Protein AF-A0A081CV47-F1 (afdb_monomer_lite)

Secondary structure (DSSP, 8-state):
-GGGT-GGGGGG---SHHHHHHHTTHHHHHHHHHHHHHHHHHHHHHHH-TT-TT-HHHHHHHHHHHHHHHHHHHHHHHHHHGGGGT-SS-HHHHHHHHHHHHHHHHHHHHHHHHHHHHHHTS-TTHHHHHHHHHHHHHHHHHHHHHHHHHHHH---HHHHHHHHHHHHHHHHHHHHHHHHHTT--STT-

Foldseek 3Di:
DLLVLALVVLVPQDLDPVLLVVLLCLVVLLVVLVVLVVVVVVVVVCVVPVPPPPCVVVVVVLVVVLVVCLLPVLLVLLQVCVVVLPFPAHSSNLSSVLSNLSNVLSVLLSVLQVVLVVQCPPDPCSPVVSVVSNVVSVVVSLVSQLSSQCSNTVDDPVSSVVSSCSSPVVSVCSVVVSCVVVVVDPPPD

Organism: NCBI:txid1368415

Structure (mmCIF, N/CA/C/O backbone):
data_AF-A0A081CV47-F1
#
_entry.id   AF-A0A081CV47-F1
#
loop_
_atom_site.group_PDB
_atom_site.id
_atom_site.type_symbol
_atom_site.label_atom_id
_atom_site.label_alt_id
_atom_site.label_comp_id
_atom_site.label_asym_id
_atom_site.label_entity_id
_atom_site.label_seq_id
_atom_site.pdbx_PDB_ins_code
_atom_site.Cartn_x
_atom_site.Cartn_y
_atom_site.Cartn_z
_atom_site.occupancy
_atom_site.B_iso_or_equiv
_atom_site.auth_seq_id
_atom_site.auth_comp_id
_atom_site.auth_asym_id
_atom_site.auth_atom_id
_atom_site.pdbx_PDB_model_num
ATOM 1 N N . MET A 1 1 ? -15.533 12.700 1.317 1.00 47.66 1 MET A N 1
ATOM 2 C CA . MET A 1 1 ? -16.073 13.053 2.650 1.00 47.66 1 MET A CA 1
ATOM 3 C C . MET A 1 1 ? -15.041 12.855 3.767 1.00 47.66 1 MET A C 1
ATOM 5 O O . MET A 1 1 ? -14.894 13.776 4.551 1.00 47.66 1 MET A O 1
ATOM 9 N N . LEU A 1 2 ? -14.216 11.793 3.767 1.00 43.72 2 LEU A N 1
ATOM 10 C CA . LEU A 1 2 ? -13.057 11.668 4.683 1.00 43.72 2 LEU A CA 1
ATOM 11 C C . LEU A 1 2 ? -11.866 12.591 4.349 1.00 43.72 2 LEU A C 1
ATOM 13 O O . LEU A 1 2 ? -11.241 13.135 5.247 1.00 43.72 2 LEU A O 1
ATOM 17 N N . GLY A 1 3 ? -11.605 12.875 3.068 1.00 44.66 3 GLY A N 1
ATOM 18 C CA . GLY A 1 3 ? -10.569 13.845 2.664 1.00 44.66 3 GLY A CA 1
ATOM 19 C C . GLY A 1 3 ? -10.862 15.311 3.029 1.00 44.66 3 GLY A C 1
ATOM 20 O O . GLY A 1 3 ? -10.042 16.176 2.755 1.00 44.66 3 GLY A O 1
ATOM 21 N N . ARG A 1 4 ? -12.030 15.605 3.624 1.00 54.12 4 ARG A N 1
ATOM 22 C CA . ARG A 1 4 ? -12.419 16.946 4.100 1.00 54.12 4 ARG A CA 1
ATOM 23 C C . ARG A 1 4 ? -12.343 17.097 5.627 1.00 54.12 4 ARG A C 1
ATOM 25 O O . ARG A 1 4 ? -12.755 18.130 6.135 1.00 54.12 4 ARG A O 1
ATOM 32 N N . GLY A 1 5 ? -11.860 16.086 6.358 1.00 50.31 5 GLY A N 1
ATOM 33 C CA . GLY A 1 5 ? -11.721 16.165 7.817 1.00 50.31 5 GLY A CA 1
ATOM 34 C C . GLY A 1 5 ? -13.023 16.005 8.615 1.00 50.31 5 GLY A C 1
ATOM 35 O O . GLY A 1 5 ? -13.017 16.267 9.813 1.00 50.31 5 GLY A O 1
ATOM 36 N N . ASN A 1 6 ? -14.133 15.583 7.993 1.00 50.25 6 ASN A N 1
ATOM 37 C CA . ASN A 1 6 ? -15.397 15.362 8.705 1.00 50.25 6 ASN A CA 1
ATOM 38 C C . ASN A 1 6 ? -15.506 13.905 9.205 1.00 50.25 6 ASN A C 1
ATOM 40 O O . ASN A 1 6 ? -15.529 12.968 8.399 1.00 50.25 6 ASN A O 1
ATOM 44 N N . GLN A 1 7 ? -15.603 13.731 10.528 1.00 55.03 7 GLN A N 1
ATOM 45 C CA . GLN A 1 7 ? -15.767 12.438 11.207 1.00 55.03 7 GLN A CA 1
ATOM 46 C C . GLN A 1 7 ? -17.120 11.763 10.934 1.00 55.03 7 GLN A C 1
ATOM 48 O O . GLN A 1 7 ? -17.218 10.546 11.069 1.00 55.03 7 GLN A O 1
ATOM 53 N N . GLU A 1 8 ? -18.144 12.491 10.477 1.00 54.22 8 GLU A N 1
ATOM 54 C CA . GLU A 1 8 ? -19.438 11.895 10.094 1.00 54.22 8 GLU A CA 1
ATOM 55 C C . GLU A 1 8 ? -19.291 10.843 8.980 1.00 54.22 8 GLU A C 1
ATOM 57 O O . GLU A 1 8 ? -20.063 9.889 8.911 1.00 54.22 8 GLU A O 1
ATOM 62 N N . GLY A 1 9 ? -18.239 10.939 8.155 1.00 54.28 9 GLY A N 1
ATOM 63 C CA . GLY A 1 9 ? -17.925 9.940 7.131 1.00 54.28 9 GLY A CA 1
ATOM 64 C C . GLY A 1 9 ? -17.541 8.558 7.680 1.00 54.28 9 GLY A C 1
ATOM 65 O O . GLY A 1 9 ? -17.629 7.584 6.937 1.00 54.28 9 GLY A O 1
ATOM 66 N N . MET A 1 10 ? -17.147 8.444 8.955 1.00 54.22 10 MET A N 1
ATOM 67 C CA . MET A 1 10 ? -16.880 7.150 9.603 1.00 54.22 10 MET A CA 1
ATOM 68 C C . MET A 1 10 ? -18.155 6.392 9.963 1.00 54.22 10 MET A C 1
ATOM 70 O O . MET A 1 10 ? -18.112 5.169 10.023 1.00 54.22 10 MET A O 1
ATOM 74 N N . GLN A 1 11 ? -19.289 7.076 10.160 1.00 53.75 11 GLN A N 1
ATOM 75 C CA . GLN A 1 11 ? -20.565 6.409 10.457 1.00 53.75 11 GLN A CA 1
ATOM 76 C C . GLN A 1 11 ? -21.078 5.576 9.271 1.00 53.75 11 GLN A C 1
ATOM 78 O O . GLN A 1 11 ? -21.898 4.683 9.456 1.00 53.75 11 GLN A O 1
ATOM 83 N N . ALA A 1 12 ? -20.566 5.829 8.061 1.00 53.12 12 ALA A N 1
ATOM 84 C CA . ALA A 1 12 ? -20.846 5.027 6.873 1.00 53.12 12 ALA A CA 1
ATOM 85 C C . ALA A 1 12 ? -20.016 3.729 6.793 1.00 53.12 12 ALA A C 1
ATOM 87 O O . ALA A 1 12 ? -20.339 2.852 5.991 1.00 53.12 12 ALA A O 1
ATOM 88 N N . PHE A 1 13 ? -18.949 3.590 7.591 1.00 53.41 13 PHE A N 1
ATOM 89 C CA . PHE A 1 13 ? -18.130 2.380 7.615 1.00 53.41 13 PHE A CA 1
ATOM 90 C C . PHE A 1 13 ? -18.708 1.387 8.618 1.00 53.41 13 PHE A C 1
ATOM 92 O O . PHE A 1 13 ? -18.368 1.394 9.799 1.00 53.41 13 PHE A O 1
ATOM 99 N N . ASP A 1 14 ? -19.577 0.507 8.123 1.00 56.88 14 ASP A N 1
ATOM 100 C CA . ASP A 1 14 ? -19.941 -0.711 8.839 1.00 56.88 14 ASP A CA 1
ATOM 101 C C . ASP A 1 14 ? -18.657 -1.509 9.138 1.00 56.88 14 ASP A C 1
ATOM 103 O O . ASP A 1 14 ? -17.888 -1.826 8.230 1.00 56.88 14 ASP A O 1
ATOM 107 N N . THR A 1 15 ? -18.386 -1.785 10.413 1.00 61.56 15 THR A N 1
ATOM 108 C CA . THR A 1 15 ? -17.209 -2.539 10.880 1.00 61.56 15 THR A CA 1
ATOM 109 C C . THR A 1 15 ? -17.495 -4.031 11.024 1.00 61.56 15 THR A C 1
ATOM 111 O O . THR A 1 15 ? -16.668 -4.772 11.560 1.00 61.56 15 THR A O 1
ATOM 114 N N . SER A 1 16 ? -18.651 -4.490 10.534 1.00 70.62 16 SER A N 1
ATOM 115 C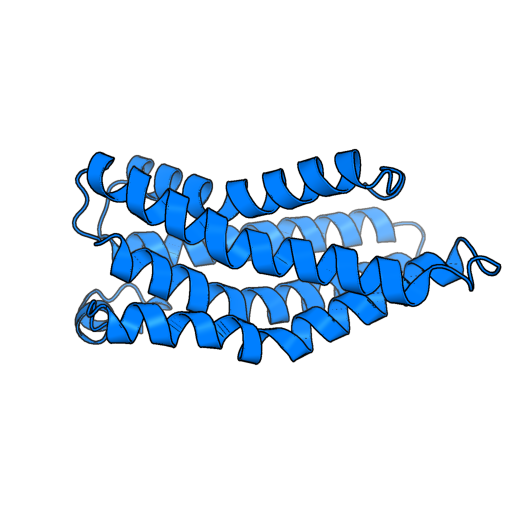 CA . SER A 1 16 ? -18.995 -5.904 10.491 1.00 70.62 16 SER A CA 1
ATOM 116 C C . SER A 1 16 ? -17.918 -6.733 9.783 1.00 70.62 16 SER A C 1
ATOM 118 O O . SER A 1 16 ? -17.254 -6.291 8.841 1.00 70.62 16 SER A O 1
ATOM 120 N N . ILE A 1 17 ? -17.782 -7.994 10.201 1.00 72.56 17 ILE A N 1
ATOM 121 C CA . ILE A 1 17 ? -16.891 -8.980 9.564 1.00 72.56 17 ILE A CA 1
ATOM 122 C C . ILE A 1 17 ? -17.175 -9.077 8.053 1.00 72.56 17 ILE A C 1
ATOM 124 O O . ILE A 1 17 ? -16.261 -9.269 7.253 1.00 72.56 17 ILE A O 1
ATOM 128 N N . VAL A 1 18 ? -18.433 -8.871 7.651 1.00 79.19 18 VAL A N 1
ATOM 129 C CA . VAL A 1 18 ? -18.864 -8.851 6.247 1.00 79.19 18 VAL A CA 1
ATOM 130 C C . VAL A 1 18 ? -18.256 -7.670 5.489 1.00 79.19 18 VAL A C 1
ATOM 132 O O . VAL A 1 18 ? -17.791 -7.842 4.364 1.00 79.19 18 VAL A O 1
ATOM 135 N N . SER A 1 19 ? -18.231 -6.481 6.088 1.00 77.88 19 SER A N 1
ATOM 136 C CA . SER A 1 19 ? -17.605 -5.294 5.497 1.00 77.88 19 SER A CA 1
ATOM 137 C C . SER A 1 19 ? -16.089 -5.458 5.353 1.00 77.88 19 SER A C 1
ATOM 139 O O . SER A 1 19 ? -15.532 -5.188 4.285 1.00 77.88 19 SER A O 1
ATOM 141 N N . VAL A 1 20 ? -15.430 -6.017 6.377 1.00 85.06 20 VAL A N 1
ATOM 142 C CA . VAL A 1 20 ? -13.998 -6.352 6.321 1.00 85.06 20 VAL A CA 1
ATOM 143 C C . VAL A 1 20 ? -13.723 -7.332 5.182 1.00 85.06 20 VAL A C 1
ATOM 145 O O . VAL A 1 20 ? -12.867 -7.055 4.346 1.00 85.06 20 VAL A O 1
ATOM 148 N N . ALA A 1 21 ? -14.493 -8.418 5.071 1.00 86.75 21 ALA A N 1
ATOM 149 C CA . ALA A 1 21 ? -14.346 -9.390 3.988 1.00 86.75 21 ALA A CA 1
ATOM 150 C C . ALA A 1 21 ? -14.564 -8.764 2.598 1.00 86.75 21 ALA A C 1
ATOM 152 O O . ALA A 1 21 ? -13.798 -9.023 1.673 1.00 86.75 21 ALA A O 1
ATOM 153 N N . ARG A 1 22 ? -15.563 -7.884 2.444 1.00 86.88 22 ARG A N 1
ATOM 154 C CA . ARG A 1 22 ? -15.823 -7.175 1.178 1.00 86.88 22 ARG A CA 1
ATOM 155 C C . ARG A 1 22 ? -14.700 -6.224 0.783 1.00 86.88 22 ARG A C 1
ATOM 157 O O . ARG A 1 22 ? -14.479 -6.032 -0.408 1.00 86.88 22 ARG A O 1
ATOM 164 N N . SER A 1 23 ? -13.979 -5.649 1.745 1.00 88.19 23 SER A N 1
ATOM 165 C CA . SER A 1 23 ? -12.873 -4.736 1.441 1.00 88.19 23 SER A CA 1
ATOM 166 C C . SER A 1 23 ? -11.727 -5.407 0.684 1.00 88.19 23 SER A C 1
ATOM 168 O O . SER A 1 23 ? -11.043 -4.736 -0.078 1.00 88.19 23 SER A O 1
ATOM 170 N N . PHE A 1 24 ? -11.563 -6.729 0.792 1.00 89.31 24 PHE A N 1
ATOM 171 C CA . PHE A 1 24 ? -10.555 -7.461 0.018 1.00 89.31 24 PHE A CA 1
ATOM 172 C C . PHE A 1 24 ? -10.823 -7.442 -1.490 1.00 89.31 24 PHE A C 1
ATOM 174 O O . PHE A 1 24 ? -9.890 -7.591 -2.271 1.00 89.31 24 PHE A O 1
ATOM 181 N N . VAL A 1 25 ? -12.058 -7.169 -1.928 1.00 89.88 25 VAL A N 1
ATOM 182 C CA . VAL A 1 25 ? -12.381 -6.968 -3.353 1.00 89.88 25 VAL A CA 1
ATOM 183 C C . VAL A 1 25 ? -11.641 -5.754 -3.934 1.00 89.88 25 VAL A C 1
ATOM 185 O O . VAL A 1 25 ? -11.469 -5.667 -5.147 1.00 89.88 25 VAL A O 1
ATOM 188 N N . ALA A 1 26 ? -11.129 -4.847 -3.096 1.00 87.19 26 ALA A N 1
ATOM 189 C CA . ALA A 1 26 ? -10.283 -3.736 -3.521 1.00 87.19 26 ALA A CA 1
ATOM 190 C C . ALA A 1 26 ? -9.065 -4.174 -4.359 1.00 87.19 26 ALA A C 1
ATOM 192 O O . ALA A 1 26 ? -8.666 -3.439 -5.265 1.00 87.19 26 ALA A O 1
ATOM 193 N N . ILE A 1 27 ? -8.514 -5.381 -4.146 1.00 85.44 27 ILE A N 1
ATOM 194 C CA . ILE A 1 27 ? -7.425 -5.874 -5.005 1.00 85.44 27 ILE A CA 1
ATOM 195 C C . ILE A 1 27 ? -7.878 -6.018 -6.457 1.00 85.44 27 ILE A C 1
ATOM 197 O O . ILE A 1 27 ? -7.156 -5.615 -7.361 1.00 85.44 27 ILE A O 1
ATOM 201 N N . ILE A 1 28 ? -9.100 -6.507 -6.686 1.00 88.38 28 ILE A N 1
ATOM 202 C CA . ILE A 1 28 ? -9.656 -6.710 -8.028 1.00 88.38 28 ILE A CA 1
ATOM 203 C C . ILE A 1 28 ? -9.742 -5.368 -8.758 1.00 88.38 28 ILE A C 1
ATOM 205 O O . ILE A 1 28 ? -9.364 -5.265 -9.921 1.00 88.38 28 ILE A O 1
ATOM 209 N N . TRP A 1 29 ? -10.155 -4.315 -8.051 1.00 90.94 29 TRP A N 1
ATOM 210 C CA . TRP A 1 29 ? -10.196 -2.951 -8.586 1.00 90.94 29 TRP A CA 1
ATOM 211 C C . TRP A 1 29 ? -8.811 -2.340 -8.817 1.00 90.94 29 TRP A C 1
ATOM 213 O O . TRP A 1 29 ? -8.675 -1.430 -9.636 1.00 90.94 29 TRP A O 1
ATOM 223 N N . SER A 1 30 ? -7.792 -2.845 -8.123 1.00 88.19 30 SER A N 1
ATOM 224 C CA . SER A 1 30 ? -6.393 -2.446 -8.290 1.00 88.19 30 SER A CA 1
ATOM 225 C C . SER A 1 30 ? -5.679 -3.204 -9.411 1.00 88.19 30 SER A C 1
ATOM 227 O O . SER A 1 30 ? -4.646 -2.731 -9.882 1.00 88.19 30 SER A O 1
ATOM 229 N N . LEU A 1 31 ? -6.217 -4.344 -9.871 1.00 87.25 31 LEU A N 1
ATOM 230 C CA . LEU A 1 31 ? -5.583 -5.182 -10.895 1.00 87.25 31 LEU A CA 1
ATOM 231 C C . LEU A 1 31 ? -5.182 -4.416 -12.160 1.00 87.25 31 LEU A C 1
ATOM 233 O O . LEU A 1 31 ? -4.066 -4.640 -12.613 1.00 87.25 31 LEU A O 1
ATOM 237 N N . PRO A 1 32 ? -5.991 -3.500 -12.733 1.00 89.94 32 PRO A N 1
ATOM 238 C CA . PRO A 1 32 ? -5.571 -2.766 -13.926 1.00 89.94 32 PRO A CA 1
ATOM 239 C C . PRO A 1 32 ? -4.298 -1.940 -13.705 1.00 89.94 32 PRO A C 1
ATOM 241 O O . PRO A 1 32 ? -3.417 -1.940 -14.560 1.00 89.94 32 PRO A O 1
ATOM 244 N N . ALA A 1 33 ? -4.172 -1.284 -12.546 1.00 87.44 33 ALA A N 1
ATOM 245 C CA . ALA A 1 33 ? -2.969 -0.537 -12.188 1.00 87.44 33 ALA A CA 1
ATOM 246 C C . ALA A 1 33 ? -1.776 -1.478 -11.962 1.00 87.44 33 ALA A C 1
ATOM 248 O O . ALA A 1 33 ? -0.701 -1.246 -12.507 1.00 87.44 33 ALA A O 1
ATOM 249 N N . ILE A 1 34 ? -1.977 -2.582 -11.236 1.00 84.19 34 ILE A N 1
ATOM 250 C CA . ILE A 1 34 ? -0.933 -3.592 -10.999 1.00 84.19 34 ILE A CA 1
ATOM 251 C C . ILE A 1 34 ? -0.436 -4.177 -12.329 1.00 84.19 34 ILE A C 1
ATOM 253 O O . ILE A 1 34 ? 0.764 -4.281 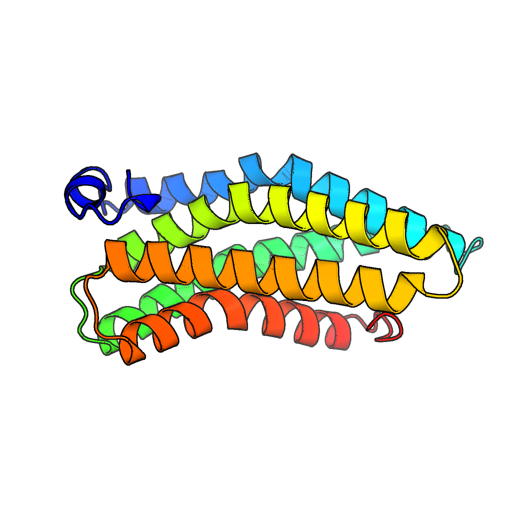-12.555 1.00 84.19 34 ILE A O 1
ATOM 257 N N . ILE A 1 35 ? -1.343 -4.505 -13.250 1.00 85.81 35 ILE A N 1
ATOM 258 C CA . ILE A 1 35 ? -0.999 -5.012 -14.583 1.00 85.81 35 ILE A CA 1
ATOM 259 C C . ILE A 1 35 ? -0.238 -3.949 -15.385 1.00 85.81 35 ILE A C 1
ATOM 261 O O . ILE A 1 35 ? 0.767 -4.274 -16.011 1.00 85.81 35 ILE A O 1
ATOM 265 N N . ALA A 1 36 ? -0.665 -2.684 -15.353 1.00 86.62 36 ALA A N 1
ATOM 266 C CA . ALA A 1 36 ? 0.035 -1.598 -16.041 1.00 86.62 36 ALA A CA 1
ATOM 267 C C . ALA A 1 36 ? 1.462 -1.383 -15.504 1.00 86.62 36 ALA A C 1
ATOM 269 O O . ALA A 1 36 ? 2.384 -1.166 -16.293 1.00 86.62 36 ALA A O 1
ATOM 270 N N . TYR A 1 37 ? 1.650 -1.488 -14.186 1.00 83.50 37 TYR A N 1
ATOM 271 C CA . TYR A 1 37 ? 2.963 -1.466 -13.537 1.00 83.50 37 TYR A CA 1
ATOM 272 C C . TYR A 1 37 ? 3.838 -2.650 -13.961 1.00 83.50 37 TYR A C 1
ATOM 274 O O . TYR A 1 37 ? 5.003 -2.489 -14.306 1.00 83.50 37 TYR A O 1
ATOM 282 N N . LEU A 1 38 ? 3.260 -3.847 -13.996 1.00 79.50 38 LEU A N 1
ATOM 283 C CA . LEU A 1 38 ? 3.945 -5.069 -14.403 1.00 79.50 38 LEU A CA 1
ATOM 284 C C . LEU A 1 38 ? 4.378 -5.052 -15.875 1.00 79.50 38 LEU A C 1
ATOM 286 O O . LEU A 1 38 ? 5.453 -5.544 -16.214 1.00 79.50 38 LEU A O 1
ATOM 290 N N . ILE A 1 39 ? 3.541 -4.500 -16.758 1.00 81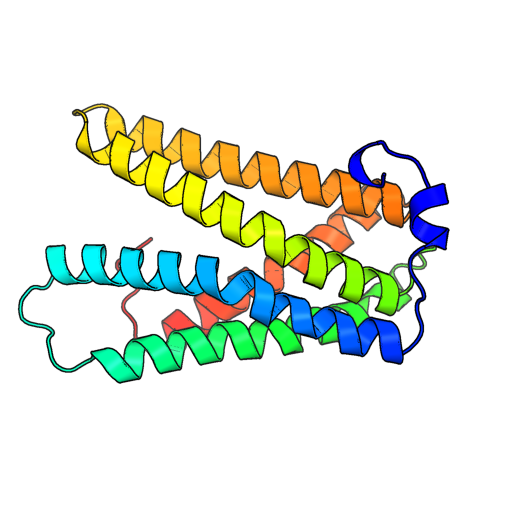.88 39 ILE A N 1
ATOM 291 C CA . ILE A 1 39 ? 3.896 -4.281 -18.165 1.00 81.88 39 ILE A CA 1
ATOM 292 C C . ILE A 1 39 ? 5.065 -3.300 -18.252 1.00 81.88 39 ILE A C 1
ATOM 294 O O . ILE A 1 39 ? 6.012 -3.571 -18.985 1.00 81.88 39 ILE A O 1
ATOM 298 N N . PHE A 1 40 ? 5.020 -2.208 -17.483 1.00 79.69 40 PHE A N 1
ATOM 299 C CA . PHE A 1 40 ? 6.090 -1.215 -17.431 1.00 79.69 40 PHE A CA 1
ATOM 300 C C . PHE A 1 40 ? 7.427 -1.829 -16.996 1.00 79.69 40 PHE A C 1
ATOM 302 O O . PHE A 1 40 ? 8.385 -1.777 -17.761 1.00 79.69 40 PHE A O 1
ATOM 309 N N . GLN A 1 41 ? 7.465 -2.511 -15.844 1.00 74.12 41 GLN A N 1
ATOM 310 C CA . GLN A 1 41 ? 8.682 -3.177 -15.363 1.00 74.12 41 GLN A CA 1
ATOM 311 C C . GLN A 1 41 ? 9.238 -4.180 -16.376 1.00 74.12 41 GLN A C 1
ATOM 313 O O . GLN A 1 41 ? 10.448 -4.305 -16.540 1.00 74.12 41 GLN A O 1
ATOM 318 N N . ARG A 1 42 ? 8.363 -4.900 -17.088 1.00 71.94 42 ARG A N 1
ATOM 319 C CA . ARG A 1 42 ? 8.810 -5.829 -18.128 1.00 71.94 42 ARG A CA 1
ATOM 320 C C . ARG A 1 42 ? 9.444 -5.108 -19.317 1.00 71.94 42 ARG A C 1
ATOM 322 O O . ARG A 1 42 ? 10.401 -5.630 -19.880 1.00 71.94 42 ARG A O 1
ATOM 329 N N . LEU A 1 43 ? 8.894 -3.973 -19.744 1.00 73.38 43 LEU A N 1
ATOM 330 C CA . LEU A 1 43 ? 9.461 -3.194 -20.850 1.00 73.38 43 LEU A CA 1
ATOM 331 C C . LEU A 1 43 ? 10.843 -2.646 -20.486 1.00 73.38 43 LEU A C 1
ATOM 333 O O . LEU A 1 43 ? 11.761 -2.733 -21.298 1.00 73.38 43 LEU A O 1
ATOM 337 N N . GLU A 1 44 ? 11.000 -2.154 -19.262 1.00 68.94 44 GLU A N 1
ATOM 338 C CA . GLU A 1 44 ? 12.281 -1.692 -18.726 1.00 68.94 44 GLU A CA 1
ATOM 339 C C . GLU A 1 44 ? 13.303 -2.839 -18.670 1.00 68.94 44 GLU A C 1
ATOM 341 O O . GLU A 1 44 ? 14.368 -2.754 -19.277 1.00 68.94 44 GLU A O 1
ATOM 346 N N . PHE A 1 45 ? 12.915 -3.988 -18.106 1.00 63.38 45 PHE A N 1
ATOM 347 C CA . PHE A 1 45 ? 13.755 -5.188 -18.046 1.00 63.38 45 PHE A CA 1
ATOM 348 C C . PHE A 1 45 ? 14.214 -5.687 -19.428 1.00 63.38 45 PHE A C 1
ATOM 350 O O . PHE A 1 45 ? 15.380 -6.028 -19.619 1.00 63.38 45 PHE A O 1
ATOM 357 N N . LEU A 1 46 ? 13.316 -5.718 -20.420 1.00 64.56 46 LEU A N 1
ATOM 358 C CA . LEU A 1 46 ? 13.660 -6.136 -21.785 1.00 64.56 46 LEU A CA 1
ATOM 359 C C . LEU A 1 46 ? 14.569 -5.141 -22.513 1.00 64.56 46 LEU A C 1
ATOM 361 O O . LEU A 1 46 ? 15.276 -5.538 -23.438 1.00 64.56 46 LEU A O 1
ATOM 365 N N . THR A 1 47 ? 14.546 -3.867 -22.119 1.00 64.50 47 THR A N 1
ATOM 366 C CA . THR A 1 47 ? 15.441 -2.847 -22.680 1.00 64.50 47 THR A CA 1
ATOM 367 C C . THR A 1 47 ? 16.882 -3.084 -22.226 1.00 64.50 47 THR A C 1
ATOM 369 O O . THR A 1 47 ? 17.815 -2.855 -22.993 1.00 64.50 47 THR A O 1
ATOM 372 N N . GLU A 1 48 ? 17.071 -3.606 -21.015 1.00 60.00 48 GLU A N 1
ATOM 373 C CA . GLU A 1 48 ? 18.392 -3.864 -20.440 1.00 60.00 48 GLU A CA 1
ATOM 374 C C . GLU A 1 48 ? 18.921 -5.283 -20.699 1.00 60.00 48 GLU A C 1
ATOM 376 O O . GLU A 1 48 ? 20.133 -5.477 -20.800 1.00 60.00 48 GLU A O 1
ATOM 381 N N . MET A 1 49 ? 18.039 -6.279 -20.850 1.00 55.00 49 MET A N 1
ATOM 382 C CA . MET A 1 49 ? 18.406 -7.671 -21.146 1.00 55.00 49 MET A CA 1
ATOM 383 C C . MET A 1 49 ? 17.532 -8.277 -22.266 1.00 55.00 49 MET A C 1
ATOM 385 O O . MET A 1 49 ? 16.578 -9.009 -21.984 1.00 55.00 49 MET A O 1
ATOM 389 N N . PRO A 1 50 ? 17.870 -8.035 -23.550 1.00 57.34 50 PRO A N 1
ATOM 390 C CA . PRO A 1 50 ? 17.059 -8.455 -24.703 1.00 57.34 50 PRO A CA 1
ATOM 391 C C . PRO A 1 50 ? 16.899 -9.977 -24.875 1.00 57.34 50 PRO A C 1
ATOM 393 O O . PRO A 1 50 ? 15.897 -10.425 -25.427 1.00 57.34 50 PRO A O 1
ATOM 396 N N . ASP A 1 51 ? 17.858 -10.776 -24.388 1.00 56.66 51 ASP A N 1
ATOM 397 C CA . ASP A 1 51 ? 17.919 -12.234 -24.606 1.00 56.66 51 ASP A CA 1
ATOM 398 C C . ASP A 1 51 ? 17.259 -13.073 -23.483 1.00 56.66 51 ASP A C 1
ATOM 400 O O . ASP A 1 51 ? 17.324 -14.304 -23.486 1.00 56.66 51 ASP A O 1
ATOM 404 N N . ALA A 1 52 ? 16.600 -12.444 -22.503 1.00 57.09 52 ALA A N 1
ATOM 405 C CA . ALA A 1 52 ? 16.075 -13.100 -21.295 1.00 57.09 52 ALA A CA 1
ATOM 406 C C . ALA A 1 52 ? 14.688 -13.779 -21.461 1.00 57.09 52 ALA A C 1
ATOM 408 O O . ALA A 1 52 ? 13.890 -13.837 -20.520 1.00 57.09 52 ALA A O 1
ATOM 409 N N . ASP A 1 53 ? 14.387 -14.332 -22.640 1.00 51.75 53 ASP A N 1
ATOM 410 C CA . ASP A 1 53 ? 13.036 -14.766 -23.056 1.00 51.75 53 ASP A CA 1
ATOM 411 C C . ASP A 1 53 ? 12.443 -15.964 -22.261 1.00 51.75 53 ASP A C 1
ATOM 413 O O . ASP A 1 53 ? 11.292 -16.351 -22.447 1.00 51.75 53 ASP A O 1
ATOM 417 N N . GLN A 1 54 ? 13.178 -16.554 -21.309 1.00 50.44 54 GLN A N 1
ATOM 418 C CA . GLN A 1 54 ? 12.770 -17.792 -20.616 1.00 50.44 54 GLN A CA 1
ATOM 419 C C . GLN A 1 54 ? 12.111 -17.603 -19.228 1.00 50.44 54 GLN A C 1
ATOM 421 O O . GLN A 1 54 ? 11.678 -18.583 -18.624 1.00 50.44 54 GLN A O 1
ATOM 426 N N . GLY A 1 55 ? 11.979 -16.374 -18.708 1.00 53.75 55 GLY A N 1
ATOM 427 C CA . GLY A 1 55 ? 11.546 -16.122 -17.315 1.00 53.75 55 GLY A CA 1
ATOM 428 C C . GLY A 1 55 ? 10.107 -15.622 -17.086 1.00 53.75 55 GLY A C 1
ATOM 429 O O . GLY A 1 55 ? 9.732 -15.355 -15.941 1.00 53.75 55 GLY A O 1
ATOM 430 N N . SER A 1 56 ? 9.295 -15.461 -18.138 1.00 57.75 56 SER A N 1
ATOM 431 C CA . SER A 1 56 ? 8.077 -14.623 -18.106 1.00 57.75 56 SER A CA 1
ATOM 432 C C . SER A 1 56 ? 7.021 -15.057 -17.079 1.00 57.75 56 SER A C 1
ATOM 434 O O . SER A 1 56 ? 6.530 -14.233 -16.312 1.00 57.75 56 SER A O 1
ATOM 436 N N . VAL A 1 57 ? 6.698 -16.350 -17.002 1.00 60.47 57 VAL A N 1
ATOM 437 C CA . VAL A 1 57 ? 5.676 -16.866 -16.071 1.00 60.47 57 VAL A CA 1
ATOM 438 C C . VAL A 1 57 ? 6.158 -16.809 -14.619 1.00 60.47 57 VAL A C 1
ATOM 440 O O . VAL A 1 57 ? 5.379 -16.495 -13.719 1.00 60.47 57 VAL A O 1
ATOM 443 N N . GLY A 1 58 ? 7.449 -17.063 -14.386 1.00 65.00 58 GLY A N 1
ATOM 444 C CA . GLY A 1 58 ? 8.047 -17.020 -13.052 1.00 65.00 58 GLY A CA 1
ATOM 445 C C . GLY A 1 58 ? 8.030 -15.616 -12.451 1.00 65.00 58 GLY A C 1
ATOM 446 O O . GLY A 1 58 ? 7.719 -15.466 -11.273 1.00 65.00 58 GLY A O 1
ATOM 447 N N . PHE A 1 59 ? 8.295 -14.586 -13.257 1.00 66.25 59 PHE A N 1
ATOM 448 C CA . PHE A 1 59 ? 8.238 -13.189 -12.822 1.00 66.25 59 PHE A CA 1
ATOM 449 C C . PHE A 1 59 ? 6.830 -12.783 -12.365 1.00 66.25 59 PHE A C 1
ATOM 451 O O . PHE A 1 59 ? 6.650 -12.342 -11.230 1.00 66.25 59 PHE A O 1
ATOM 458 N N . TYR A 1 60 ? 5.807 -13.013 -13.196 1.00 68.19 60 TYR A N 1
ATOM 459 C CA . TYR A 1 60 ? 4.428 -12.668 -12.835 1.00 68.19 60 TYR A CA 1
ATOM 460 C C . TYR A 1 60 ? 3.906 -13.482 -11.645 1.00 68.19 60 TYR A C 1
ATOM 462 O O . TYR A 1 60 ? 3.190 -12.941 -10.804 1.00 68.19 60 TYR A O 1
ATOM 470 N N . ALA A 1 61 ? 4.292 -14.758 -11.530 1.00 69.50 61 ALA A N 1
ATOM 471 C CA . ALA A 1 61 ? 3.947 -15.584 -10.374 1.00 69.50 61 ALA A CA 1
ATOM 472 C C . ALA A 1 61 ? 4.592 -15.062 -9.079 1.00 69.50 61 ALA A C 1
ATOM 474 O O . ALA A 1 61 ? 3.928 -15.012 -8.044 1.00 69.50 61 ALA A O 1
ATOM 475 N N . LYS A 1 62 ? 5.859 -14.628 -9.138 1.00 68.44 62 LYS A N 1
ATOM 476 C CA . LYS A 1 62 ? 6.579 -14.030 -8.003 1.00 68.44 62 LYS A CA 1
ATOM 477 C C . LYS A 1 62 ? 5.922 -12.724 -7.549 1.00 68.44 62 LYS A C 1
ATOM 479 O O . LYS A 1 62 ? 5.620 -12.587 -6.368 1.00 68.44 62 LYS A O 1
ATOM 484 N N . VAL A 1 63 ? 5.626 -11.802 -8.469 1.00 69.12 63 VAL A N 1
ATOM 485 C CA . VAL A 1 63 ? 4.975 -10.527 -8.112 1.00 69.12 63 VAL A CA 1
ATOM 486 C C . VAL A 1 63 ? 3.540 -10.742 -7.623 1.00 69.12 63 VAL A C 1
ATOM 488 O O . VAL A 1 63 ? 3.134 -10.160 -6.621 1.00 69.12 63 VAL A O 1
ATOM 491 N N . GLY A 1 64 ? 2.783 -11.646 -8.252 1.00 72.81 64 GLY A N 1
ATOM 492 C CA . GLY A 1 64 ? 1.452 -12.020 -7.771 1.00 72.81 64 GLY A CA 1
ATOM 493 C C . GLY A 1 64 ? 1.473 -12.604 -6.353 1.00 72.81 64 GLY A C 1
ATOM 494 O O . GLY A 1 64 ? 0.592 -12.300 -5.549 1.00 72.81 64 GLY A O 1
ATOM 495 N N . ALA A 1 65 ? 2.496 -13.395 -6.014 1.00 76.94 65 ALA A N 1
ATOM 496 C CA . ALA A 1 65 ? 2.679 -13.924 -4.664 1.00 76.94 65 ALA A CA 1
ATOM 497 C C . ALA A 1 65 ? 3.012 -12.826 -3.639 1.00 76.94 65 ALA A C 1
ATOM 499 O O . ALA A 1 65 ? 2.511 -12.885 -2.517 1.00 76.94 65 ALA A O 1
ATOM 500 N N . ILE A 1 66 ? 3.805 -11.817 -4.019 1.00 75.31 66 ILE A N 1
ATOM 501 C CA . ILE A 1 66 ? 4.114 -10.653 -3.172 1.00 75.31 66 ILE A CA 1
ATOM 502 C C . ILE A 1 66 ? 2.832 -9.895 -2.819 1.00 75.31 66 ILE A C 1
ATOM 504 O O . ILE A 1 66 ? 2.556 -9.677 -1.640 1.00 75.31 66 ILE A O 1
ATOM 508 N N . GLU A 1 67 ? 2.013 -9.564 -3.819 1.00 77.88 67 GLU A N 1
ATOM 509 C CA . GLU A 1 67 ? 0.743 -8.861 -3.603 1.00 77.88 67 GLU A CA 1
ATOM 510 C C . GLU A 1 67 ? -0.234 -9.696 -2.758 1.00 77.88 67 GLU A C 1
ATOM 512 O O . GLU A 1 67 ? -0.883 -9.184 -1.844 1.00 77.88 67 GLU A O 1
ATOM 517 N N . ALA A 1 68 ? -0.300 -11.012 -2.990 1.00 81.88 68 ALA A N 1
ATOM 518 C CA . ALA A 1 68 ? -1.126 -11.916 -2.189 1.00 81.88 68 ALA A CA 1
ATOM 519 C C . ALA A 1 68 ? -0.665 -11.999 -0.722 1.00 81.88 68 ALA A C 1
ATOM 521 O O . ALA A 1 68 ? -1.495 -12.012 0.189 1.00 81.88 68 ALA A O 1
ATOM 522 N N . LEU A 1 69 ? 0.648 -12.033 -0.476 1.00 83.62 69 LEU A N 1
ATOM 523 C CA . LEU A 1 69 ? 1.208 -12.025 0.876 1.00 83.62 69 LEU A CA 1
ATOM 524 C C . LEU A 1 69 ? 0.944 -10.695 1.577 1.00 83.62 69 LEU A C 1
ATOM 526 O O . LEU A 1 69 ? 0.489 -10.694 2.720 1.00 83.62 69 LEU A O 1
ATOM 530 N N . ALA A 1 70 ? 1.160 -9.575 0.891 1.00 82.25 70 ALA A N 1
ATOM 531 C CA . ALA A 1 70 ? 0.861 -8.239 1.391 1.00 82.25 70 ALA A CA 1
ATOM 532 C C . ALA A 1 70 ? -0.602 -8.081 1.826 1.00 82.25 70 ALA A C 1
ATOM 534 O O . ALA A 1 70 ? -0.876 -7.537 2.902 1.00 82.25 70 ALA A O 1
ATOM 535 N N . LEU A 1 71 ? -1.532 -8.623 1.033 1.00 82.81 71 LEU A N 1
ATOM 536 C CA . LEU A 1 71 ? -2.960 -8.635 1.347 1.00 82.81 71 LEU A CA 1
ATOM 537 C C . LEU A 1 71 ? -3.290 -9.381 2.638 1.00 82.81 71 LEU A C 1
ATOM 539 O O . LEU A 1 71 ? -4.296 -9.067 3.259 1.00 82.81 71 LEU A O 1
ATOM 543 N N . ILE A 1 72 ? -2.488 -10.356 3.060 1.00 86.44 72 ILE A N 1
ATOM 544 C CA . ILE A 1 72 ? -2.754 -11.141 4.275 1.00 86.44 72 ILE A CA 1
ATOM 545 C C . ILE A 1 72 ? -1.980 -10.576 5.467 1.00 86.44 72 ILE A C 1
ATOM 547 O O . ILE A 1 72 ? -2.541 -10.374 6.546 1.00 86.44 72 ILE A O 1
ATOM 551 N N . VAL A 1 73 ? -0.689 -10.304 5.275 1.00 89.12 73 VAL A N 1
ATOM 552 C CA . VAL A 1 73 ? 0.228 -9.895 6.342 1.00 89.12 73 VAL A CA 1
ATOM 553 C C . VAL A 1 73 ? -0.147 -8.522 6.891 1.00 89.12 73 VAL A C 1
ATOM 555 O O . VAL A 1 73 ? -0.197 -8.353 8.109 1.00 89.12 73 VAL A O 1
ATOM 558 N N . THR A 1 74 ? -0.470 -7.552 6.032 1.00 90.00 74 THR A N 1
ATOM 559 C CA . THR A 1 74 ? -0.788 -6.189 6.484 1.00 90.00 74 THR A CA 1
ATOM 560 C C . THR A 1 74 ? -2.058 -6.153 7.348 1.00 90.00 74 THR A C 1
ATOM 562 O O . THR A 1 74 ? -1.992 -5.640 8.469 1.00 90.00 74 THR A O 1
ATOM 565 N N . PRO A 1 75 ? -3.198 -6.754 6.941 1.00 90.56 75 PRO A N 1
ATOM 566 C CA . PRO A 1 75 ? -4.373 -6.850 7.809 1.00 90.56 75 PRO A CA 1
ATOM 567 C C . PRO A 1 75 ? -4.135 -7.630 9.102 1.00 90.56 75 PRO A C 1
ATOM 569 O O . PRO A 1 75 ? -4.687 -7.260 10.138 1.00 90.56 75 PRO A O 1
ATOM 572 N N . LEU A 1 76 ? -3.304 -8.678 9.071 1.00 91.25 76 LEU A N 1
ATOM 573 C CA . LEU A 1 76 ? -2.950 -9.435 10.271 1.00 91.25 76 LEU A CA 1
ATOM 574 C C . LEU A 1 76 ? -2.188 -8.562 11.277 1.00 91.25 76 LEU A C 1
ATOM 576 O O . LEU A 1 76 ? -2.542 -8.529 12.456 1.00 91.25 76 LEU A O 1
ATOM 580 N N . LEU A 1 77 ? -1.187 -7.809 10.816 1.00 92.19 77 LEU A N 1
ATOM 581 C CA . LEU A 1 77 ? -0.444 -6.869 11.657 1.00 92.19 77 LEU A CA 1
ATOM 582 C C . LEU A 1 77 ? -1.356 -5.769 12.208 1.00 92.19 77 LEU A C 1
ATOM 584 O O . LEU A 1 77 ? -1.287 -5.448 13.393 1.00 92.19 77 LEU A O 1
ATOM 588 N N . ILE A 1 78 ? -2.271 -5.245 11.388 1.00 92.44 78 ILE A N 1
ATOM 589 C CA . ILE A 1 78 ? -3.301 -4.300 11.834 1.00 92.44 78 ILE A CA 1
ATOM 590 C C . ILE A 1 78 ? -4.148 -4.898 12.963 1.00 92.44 78 ILE A C 1
ATOM 592 O O . ILE A 1 78 ? -4.332 -4.257 14.000 1.00 92.44 78 ILE A O 1
ATOM 596 N N . PHE A 1 79 ? -4.634 -6.127 12.790 1.00 90.44 79 PHE A N 1
ATOM 597 C CA . PHE A 1 79 ? -5.461 -6.808 13.781 1.00 90.44 79 PHE A CA 1
ATOM 598 C C . PHE A 1 79 ? -4.739 -7.011 15.118 1.00 90.44 79 PHE A C 1
ATOM 600 O O . PHE A 1 79 ? -5.344 -6.824 16.173 1.00 90.44 79 PHE A O 1
ATOM 607 N N . LEU A 1 80 ? -3.446 -7.338 15.082 1.00 91.75 80 LEU A N 1
ATOM 608 C CA . LEU A 1 80 ? -2.638 -7.568 16.280 1.00 91.75 80 LEU A CA 1
ATOM 609 C C . LEU A 1 80 ? -2.223 -6.265 16.981 1.00 91.75 80 LEU A C 1
ATOM 611 O O . LEU A 1 80 ? -2.248 -6.192 18.210 1.00 91.75 80 LEU A O 1
ATOM 615 N N . CYS A 1 81 ? -1.846 -5.230 16.227 1.00 91.88 81 CYS A N 1
ATOM 616 C CA . CYS A 1 81 ? -1.227 -4.026 16.785 1.00 91.88 81 CYS A CA 1
ATOM 617 C C . CYS A 1 81 ? -2.226 -2.917 17.143 1.00 91.88 81 CYS A C 1
ATOM 619 O O . CYS A 1 81 ? -2.016 -2.214 18.131 1.00 91.88 81 CYS A O 1
ATOM 621 N N . VAL A 1 82 ? -3.320 -2.741 16.390 1.00 91.00 82 VAL A N 1
ATOM 622 C CA . VAL A 1 82 ? -4.287 -1.653 16.648 1.00 91.00 82 VAL A CA 1
ATOM 623 C C . VAL A 1 82 ? -4.907 -1.705 18.052 1.00 91.00 82 VAL A C 1
ATOM 625 O O . VAL A 1 82 ? -4.972 -0.649 18.688 1.00 91.00 82 VAL A O 1
ATOM 628 N N . PRO A 1 83 ? -5.296 -2.874 18.605 1.00 88.69 83 PRO A N 1
ATOM 629 C CA . PRO A 1 83 ? -5.814 -2.949 19.973 1.00 88.69 83 PRO A CA 1
ATOM 630 C C . PRO A 1 83 ? -4.831 -2.432 21.038 1.00 88.69 83 PRO A C 1
ATOM 632 O O . PRO A 1 83 ? -5.254 -1.911 22.070 1.00 88.69 83 PRO A O 1
ATOM 635 N N . LEU A 1 84 ? -3.520 -2.524 20.784 1.00 89.88 84 LEU A N 1
ATOM 636 C CA . LEU A 1 84 ? -2.474 -2.078 21.711 1.00 89.88 84 LEU A CA 1
ATOM 637 C C . LEU A 1 84 ? -2.344 -0.549 21.762 1.00 89.88 84 LEU A C 1
ATOM 639 O O . LEU A 1 84 ? -1.906 -0.003 22.773 1.00 89.88 84 LEU A O 1
ATOM 643 N N . LEU A 1 85 ? -2.760 0.151 20.702 1.00 87.31 85 LEU A N 1
ATOM 644 C CA . LEU A 1 85 ? -2.636 1.608 20.584 1.00 87.31 85 LEU A CA 1
ATOM 645 C C . LEU A 1 85 ? -3.706 2.383 21.367 1.00 87.31 85 LEU A C 1
ATOM 647 O O . LEU A 1 85 ? -3.581 3.602 21.504 1.00 87.31 85 LEU A O 1
ATOM 651 N N . ARG A 1 86 ? -4.736 1.694 21.890 1.00 86.31 86 ARG A N 1
ATOM 652 C CA . ARG A 1 86 ? -5.854 2.275 22.664 1.00 86.31 86 ARG A CA 1
ATOM 653 C C . ARG A 1 86 ? -6.497 3.488 21.971 1.00 86.31 86 ARG A C 1
ATOM 655 O O . ARG A 1 86 ? -6.745 4.516 22.597 1.00 86.31 86 ARG A O 1
ATOM 662 N N . ILE A 1 87 ? -6.734 3.367 20.666 1.00 86.44 87 ILE A N 1
ATOM 663 C CA . ILE A 1 87 ? -7.370 4.394 19.828 1.00 86.44 87 ILE A CA 1
ATOM 664 C C . ILE A 1 87 ? -8.853 4.095 19.592 1.00 86.44 87 ILE A C 1
ATOM 666 O O . ILE A 1 87 ? -9.285 2.949 19.671 1.00 86.44 87 ILE A O 1
ATOM 670 N N . ASN A 1 88 ? -9.619 5.121 19.213 1.00 82.06 88 ASN A N 1
ATOM 671 C CA . ASN A 1 88 ? -11.048 5.007 18.884 1.00 82.06 88 ASN A CA 1
ATOM 672 C C . ASN A 1 88 ? -11.328 4.374 17.504 1.00 82.06 88 ASN A C 1
ATOM 674 O O . ASN A 1 88 ? -12.481 4.285 17.086 1.00 82.06 88 ASN A O 1
ATOM 678 N N . LEU A 1 89 ? -10.291 3.941 16.783 1.00 84.62 89 LEU A N 1
ATOM 679 C CA . LEU A 1 89 ? -10.410 3.270 15.493 1.00 84.62 89 LEU A CA 1
ATOM 680 C C . LEU A 1 89 ? -10.304 1.756 15.690 1.00 84.62 89 LEU A C 1
ATOM 682 O O . LEU A 1 89 ? -9.290 1.260 16.179 1.00 84.62 89 LEU A O 1
ATOM 686 N N . SER A 1 90 ? -11.332 1.015 15.279 1.00 88.81 90 SER A N 1
ATOM 687 C CA . SER A 1 90 ? -11.275 -0.450 15.305 1.00 88.81 90 SER A CA 1
ATOM 688 C C . SER A 1 90 ? -10.287 -0.990 14.264 1.00 88.81 90 SER A C 1
ATOM 690 O O . SER A 1 90 ? -10.118 -0.409 13.190 1.00 88.81 90 SER A O 1
ATOM 692 N N . ALA A 1 91 ? -9.677 -2.146 14.545 1.00 88.75 91 ALA A N 1
ATOM 693 C CA . ALA A 1 91 ? -8.792 -2.811 13.589 1.00 88.75 91 ALA A CA 1
ATOM 694 C C . ALA A 1 91 ? -9.506 -3.118 12.260 1.00 88.75 91 ALA A C 1
ATOM 696 O O . ALA A 1 91 ? -8.944 -2.892 11.195 1.00 88.75 91 ALA A O 1
ATOM 697 N N . GLY A 1 92 ? -10.772 -3.554 12.318 1.00 89.06 92 GLY A N 1
ATOM 698 C CA . GLY A 1 92 ? -11.589 -3.802 11.127 1.00 89.06 92 GLY A CA 1
ATOM 699 C C . GLY A 1 92 ? -11.781 -2.549 10.273 1.00 89.06 92 GLY A C 1
ATOM 700 O O . GLY A 1 92 ? -11.579 -2.602 9.063 1.00 89.06 92 GLY A O 1
ATOM 701 N N . ALA A 1 93 ? -12.082 -1.403 10.894 1.00 88.38 93 ALA A N 1
ATOM 702 C CA . ALA A 1 93 ? -12.180 -0.133 10.176 1.00 88.38 93 ALA A CA 1
ATOM 703 C C . ALA A 1 93 ? -10.856 0.241 9.495 1.00 88.38 93 ALA A C 1
ATOM 705 O O . ALA A 1 93 ? -10.867 0.664 8.341 1.00 88.38 93 ALA A O 1
ATOM 706 N N . LEU A 1 94 ? -9.719 0.049 10.174 1.00 90.69 94 LEU A N 1
ATOM 707 C CA . LEU A 1 94 ? -8.414 0.329 9.580 1.00 90.69 94 LEU A CA 1
ATOM 708 C C . LEU A 1 94 ? -8.114 -0.589 8.390 1.00 90.69 94 LEU A C 1
ATOM 710 O O . LEU A 1 94 ? -7.661 -0.093 7.367 1.00 90.69 94 LEU A O 1
ATOM 714 N N . ILE A 1 95 ? -8.411 -1.890 8.481 1.00 91.56 95 ILE A N 1
ATOM 715 C CA . ILE A 1 95 ? -8.251 -2.829 7.356 1.00 91.56 95 ILE A CA 1
ATOM 716 C C . ILE A 1 95 ? -9.060 -2.354 6.147 1.00 91.56 95 ILE A C 1
ATOM 718 O O . ILE A 1 95 ? -8.530 -2.276 5.041 1.00 91.56 95 ILE A O 1
ATOM 722 N N . VAL A 1 96 ? -10.327 -1.987 6.360 1.00 90.81 96 VAL A N 1
ATOM 723 C CA . VAL A 1 96 ? -11.206 -1.513 5.285 1.00 90.81 96 VAL A CA 1
ATOM 724 C C . VAL A 1 96 ? -10.658 -0.230 4.657 1.00 90.81 96 VAL A C 1
ATOM 726 O O . VAL A 1 96 ? -10.597 -0.131 3.432 1.00 90.81 96 VAL A O 1
ATOM 729 N N . ILE A 1 97 ? -10.229 0.737 5.474 1.00 90.88 97 ILE A N 1
ATOM 730 C CA . ILE A 1 97 ? -9.635 1.994 5.000 1.00 90.88 97 ILE A CA 1
ATOM 731 C C . ILE A 1 97 ? -8.374 1.720 4.182 1.00 90.88 97 ILE A C 1
ATOM 733 O O . ILE A 1 97 ? -8.259 2.240 3.076 1.00 90.88 97 ILE A O 1
ATOM 737 N N . THR A 1 98 ? -7.455 0.900 4.693 1.00 90.75 98 THR A N 1
ATOM 738 C CA . THR A 1 98 ? -6.194 0.570 4.018 1.00 90.75 98 THR A CA 1
ATOM 739 C C . THR A 1 98 ? -6.452 -0.119 2.683 1.00 90.75 98 THR A C 1
ATOM 741 O O . THR A 1 98 ? -5.924 0.316 1.663 1.00 90.75 98 THR A O 1
ATOM 744 N N . ASN A 1 99 ? -7.332 -1.123 2.652 1.00 91.75 99 ASN A N 1
ATOM 745 C CA . ASN A 1 99 ? -7.670 -1.846 1.426 1.00 91.75 99 ASN A CA 1
ATOM 746 C C . ASN A 1 99 ? -8.267 -0.919 0.359 1.00 91.75 99 ASN A C 1
ATOM 748 O O . ASN A 1 99 ? -7.853 -0.952 -0.796 1.00 91.75 99 ASN A O 1
ATOM 752 N N . TRP A 1 100 ? -9.207 -0.049 0.732 1.00 91.81 100 TRP A N 1
ATOM 753 C CA . TRP A 1 100 ? -9.793 0.895 -0.223 1.00 91.81 100 TRP A CA 1
ATOM 754 C C . TRP A 1 100 ? -8.866 2.047 -0.594 1.00 91.81 100 TRP A C 1
ATOM 756 O O . TRP A 1 100 ? -9.007 2.587 -1.687 1.00 91.81 100 TRP A O 1
ATOM 766 N N . PHE A 1 101 ? -7.920 2.416 0.271 1.00 91.19 101 PHE A N 1
ATOM 767 C CA . PHE A 1 101 ? -6.884 3.399 -0.037 1.00 91.19 101 PHE A CA 1
ATOM 768 C C . PHE A 1 101 ? -5.873 2.865 -1.060 1.00 91.19 101 PHE A C 1
ATOM 770 O O . PHE A 1 101 ? -5.422 3.629 -1.915 1.00 91.19 101 PHE A O 1
ATOM 777 N N . LEU A 1 102 ? -5.575 1.559 -1.035 1.00 88.75 102 LEU A N 1
ATOM 778 C CA . LEU A 1 102 ? -4.696 0.922 -2.021 1.00 88.75 102 LEU A CA 1
ATOM 779 C C . LEU A 1 102 ? -5.185 1.133 -3.454 1.00 88.75 102 LEU A C 1
ATOM 781 O O . LEU A 1 102 ? -4.361 1.339 -4.335 1.00 88.75 102 LEU A O 1
ATOM 785 N N . VAL A 1 103 ? -6.501 1.156 -3.693 1.00 90.94 103 VAL A N 1
ATOM 786 C CA . VAL A 1 103 ? -7.051 1.320 -5.048 1.00 90.94 103 VAL A CA 1
ATOM 787 C C . VAL A 1 103 ? -6.579 2.626 -5.697 1.00 90.94 103 VAL A C 1
ATOM 789 O O . VAL A 1 103 ? -5.792 2.554 -6.640 1.00 90.94 103 VAL A O 1
ATOM 792 N N . PRO A 1 104 ? -6.982 3.827 -5.232 1.00 92.62 104 PRO A N 1
ATOM 793 C CA . PRO A 1 104 ? -6.526 5.068 -5.843 1.00 92.62 104 PRO A CA 1
ATOM 794 C C . PRO A 1 104 ? -5.016 5.278 -5.688 1.00 92.62 104 PRO A C 1
ATOM 796 O O . PRO A 1 104 ? -4.415 5.883 -6.573 1.00 92.62 104 PRO A O 1
ATOM 799 N N . SER A 1 105 ? -4.399 4.769 -4.613 1.00 90.88 105 SER A N 1
ATOM 800 C CA . SER A 1 105 ? -2.947 4.834 -4.433 1.00 90.88 105 SER A CA 1
ATOM 801 C C . SER A 1 105 ? -2.220 4.113 -5.567 1.00 90.88 105 SER A C 1
ATOM 803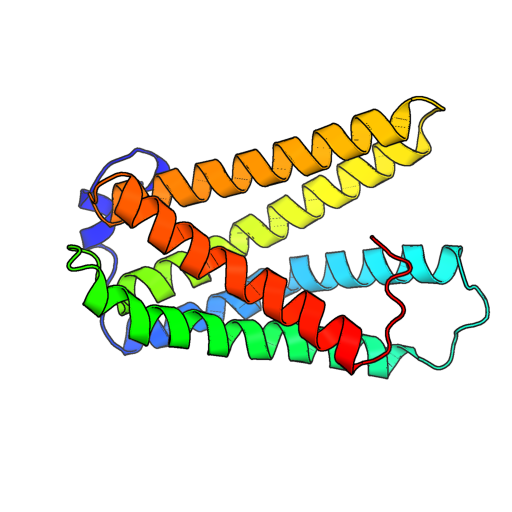 O O . SER A 1 105 ? -1.320 4.693 -6.155 1.00 90.88 105 SER A O 1
ATOM 805 N N . ASN A 1 106 ? -2.641 2.903 -5.940 1.00 90.44 106 ASN A N 1
ATOM 806 C CA . ASN A 1 106 ? -2.010 2.129 -7.008 1.00 90.44 106 ASN A CA 1
ATOM 807 C C . ASN A 1 106 ? -2.126 2.827 -8.369 1.00 90.44 106 ASN A C 1
ATOM 809 O O . ASN A 1 106 ? -1.136 2.919 -9.092 1.00 90.44 106 ASN A O 1
ATOM 813 N N . TYR A 1 107 ? -3.296 3.382 -8.706 1.00 92.25 107 TYR A N 1
ATOM 814 C CA . TYR A 1 107 ? -3.451 4.157 -9.946 1.00 92.25 107 TYR A CA 1
ATOM 815 C C . TYR A 1 107 ? -2.556 5.399 -9.966 1.00 92.25 107 TYR A C 1
ATOM 817 O O . TYR A 1 107 ? -1.929 5.687 -10.986 1.00 92.25 107 TYR A O 1
ATOM 825 N N . LEU A 1 108 ? -2.485 6.130 -8.850 1.00 94.06 108 LEU A N 1
ATOM 826 C CA . LEU A 1 108 ? -1.660 7.329 -8.769 1.00 94.06 108 LEU A CA 1
ATOM 827 C C . LEU A 1 108 ? -0.169 6.987 -8.827 1.00 94.06 108 LEU A C 1
ATOM 829 O O . LEU A 1 108 ? 0.561 7.640 -9.565 1.00 94.06 108 LEU A O 1
ATOM 833 N N . SER A 1 109 ? 0.269 5.947 -8.113 1.00 91.31 109 SER A N 1
ATOM 834 C CA . SER A 1 109 ? 1.652 5.464 -8.141 1.00 91.31 109 SER A CA 1
ATOM 835 C C . SER A 1 109 ? 2.088 5.125 -9.560 1.00 91.31 109 SER A C 1
ATOM 837 O O . SER A 1 109 ? 3.126 5.604 -10.002 1.00 91.31 109 SER A O 1
ATOM 839 N N . VAL A 1 110 ? 1.272 4.377 -10.311 1.00 90.94 110 VAL A N 1
ATOM 840 C CA . VAL A 1 110 ? 1.566 4.065 -11.717 1.00 90.94 110 VAL A CA 1
ATOM 841 C C . VAL A 1 110 ? 1.680 5.338 -12.547 1.00 90.94 110 VAL A C 1
ATOM 843 O O . VAL A 1 110 ? 2.659 5.506 -13.264 1.00 90.94 110 VAL A O 1
ATOM 846 N N . ALA A 1 111 ? 0.733 6.270 -12.424 1.00 92.00 111 ALA A N 1
ATOM 847 C CA . ALA A 1 111 ? 0.794 7.529 -13.164 1.00 92.00 111 ALA A CA 1
ATOM 848 C C . ALA A 1 111 ? 2.066 8.340 -12.848 1.00 92.00 111 ALA A C 1
ATOM 850 O O . ALA A 1 111 ? 2.687 8.882 -13.761 1.00 92.00 111 ALA A O 1
ATOM 851 N N . ILE A 1 112 ? 2.474 8.394 -11.576 1.00 92.31 112 ILE A N 1
ATOM 852 C CA . ILE A 1 112 ? 3.701 9.070 -11.128 1.00 92.31 112 ILE A CA 1
ATOM 853 C C . ILE A 1 112 ? 4.943 8.383 -11.707 1.00 92.31 112 ILE A C 1
ATOM 855 O O . ILE A 1 112 ? 5.835 9.074 -12.190 1.00 92.31 112 ILE A O 1
ATOM 859 N N . ILE A 1 113 ? 4.994 7.049 -11.694 1.00 89.88 113 ILE A N 1
ATOM 860 C CA . ILE A 1 113 ? 6.117 6.269 -12.235 1.00 89.88 113 ILE A CA 1
ATOM 861 C C . ILE A 1 113 ? 6.265 6.512 -13.740 1.00 89.88 113 ILE A C 1
ATOM 863 O O . ILE A 1 113 ? 7.352 6.846 -14.200 1.00 89.88 113 ILE A O 1
ATOM 867 N N . TYR A 1 114 ? 5.170 6.435 -14.502 1.00 89.56 114 TYR A N 1
ATOM 868 C CA . TYR A 1 114 ? 5.194 6.729 -15.938 1.00 89.56 114 TYR A CA 1
ATOM 869 C C . TYR A 1 114 ? 5.624 8.174 -16.220 1.00 89.56 114 TYR A C 1
ATOM 871 O O . TYR A 1 114 ? 6.401 8.414 -17.141 1.00 89.56 114 TYR A O 1
ATOM 879 N N . LEU A 1 115 ? 5.144 9.140 -15.430 1.00 89.81 115 LEU A N 1
ATOM 880 C CA . LEU A 1 115 ? 5.554 10.538 -15.558 1.00 89.81 115 LEU A CA 1
ATOM 881 C C . LEU A 1 115 ? 7.056 10.704 -15.299 1.00 89.81 115 LEU A C 1
ATOM 883 O O . LEU A 1 115 ? 7.729 11.373 -16.077 1.00 89.81 115 LEU A O 1
ATOM 887 N N . ALA A 1 116 ? 7.575 10.094 -14.231 1.00 88.81 116 ALA A N 1
ATOM 888 C CA . ALA A 1 116 ? 8.994 10.131 -13.899 1.00 88.81 116 ALA A CA 1
ATOM 889 C C . ALA A 1 116 ? 9.837 9.523 -15.026 1.00 88.81 116 ALA A C 1
ATOM 891 O O . ALA A 1 116 ? 10.774 10.158 -15.487 1.00 88.81 116 ALA A O 1
ATOM 892 N N . TYR A 1 117 ? 9.446 8.363 -15.551 1.00 86.31 117 TYR A N 1
ATOM 893 C CA . TYR A 1 117 ? 10.145 7.714 -16.660 1.00 86.31 117 TYR A CA 1
ATOM 894 C C . TYR A 1 117 ? 10.162 8.548 -17.951 1.00 86.31 117 TYR A C 1
ATOM 896 O O . TYR A 1 117 ? 11.187 8.647 -18.622 1.00 86.31 117 TYR A O 1
ATOM 904 N N . LEU A 1 118 ? 9.037 9.178 -18.307 1.00 85.62 118 LEU A N 1
ATOM 905 C CA . LEU A 1 118 ? 8.972 10.061 -19.477 1.00 85.62 118 LEU A CA 1
ATOM 906 C C . LEU A 1 118 ? 9.873 11.285 -19.319 1.00 85.62 118 LEU A C 1
ATOM 908 O O . LEU A 1 118 ? 10.469 11.740 -20.294 1.00 85.62 118 LEU A O 1
ATOM 912 N N . LEU A 1 119 ? 9.956 11.822 -18.101 1.00 85.44 119 LEU A N 1
ATOM 913 C CA . LEU A 1 119 ? 10.853 12.926 -17.798 1.00 85.44 119 LEU A CA 1
ATOM 914 C C . LEU A 1 119 ? 12.305 12.468 -17.888 1.00 85.44 119 LEU A C 1
ATOM 916 O O . LEU A 1 119 ? 13.087 13.195 -18.492 1.00 85.44 119 LEU A O 1
ATOM 920 N N . ASP A 1 120 ? 12.626 11.266 -17.395 1.00 83.94 120 ASP A N 1
ATOM 921 C CA . ASP A 1 120 ? 13.968 10.671 -17.409 1.00 83.94 120 ASP A CA 1
ATOM 922 C C . ASP A 1 120 ? 14.581 10.581 -18.814 1.00 83.94 120 ASP A C 1
ATOM 924 O O . ASP A 1 120 ? 15.770 10.813 -19.010 1.00 83.94 120 ASP A O 1
ATOM 928 N N . GLN A 1 121 ? 13.765 10.343 -19.835 1.00 79.56 121 GLN A N 1
ATOM 929 C CA . GLN A 1 121 ? 14.252 10.247 -21.213 1.00 79.56 121 GLN A CA 1
ATOM 930 C C . GLN A 1 121 ? 14.481 11.596 -21.910 1.00 79.56 121 GLN A C 1
ATOM 932 O O . GLN A 1 121 ? 14.971 11.620 -23.039 1.00 79.56 121 GLN A O 1
ATOM 937 N N . ALA A 1 122 ? 14.099 12.717 -21.293 1.00 75.75 122 ALA A N 1
ATOM 938 C CA . ALA A 1 122 ? 13.995 13.988 -22.000 1.00 75.75 122 ALA A CA 1
ATOM 939 C C . ALA A 1 122 ? 15.308 14.791 -22.106 1.00 75.75 122 ALA A C 1
ATOM 941 O O . ALA A 1 122 ? 15.420 15.559 -23.056 1.00 75.75 122 ALA A O 1
ATOM 942 N N . ASP A 1 123 ? 16.272 14.668 -21.173 1.00 70.12 123 ASP A N 1
ATOM 943 C CA . ASP A 1 123 ? 17.543 15.432 -21.205 1.00 70.12 123 ASP A CA 1
ATOM 944 C C . ASP A 1 123 ? 18.530 15.085 -20.060 1.00 70.12 123 ASP A C 1
ATOM 946 O O . ASP A 1 123 ? 18.176 14.413 -19.104 1.00 70.12 123 ASP A O 1
ATOM 950 N N . ASN A 1 124 ? 19.757 15.630 -20.065 1.00 65.94 124 ASN A N 1
ATOM 951 C CA . ASN A 1 124 ? 20.810 15.362 -19.053 1.00 65.94 124 ASN A CA 1
ATOM 952 C C . ASN A 1 124 ? 20.483 15.742 -17.583 1.00 65.94 124 ASN A C 1
ATOM 954 O O . ASN A 1 124 ? 21.186 15.307 -16.673 1.00 65.94 124 ASN A O 1
ATOM 958 N N . LEU A 1 125 ? 19.467 16.576 -17.326 1.00 66.06 125 LEU A N 1
ATOM 959 C CA . LEU A 1 125 ? 18.997 16.923 -15.967 1.00 66.06 125 LEU A CA 1
ATOM 960 C C . LEU A 1 125 ? 17.799 16.072 -15.514 1.00 66.06 125 LEU A C 1
ATOM 962 O O . LEU A 1 125 ? 17.252 16.292 -14.430 1.00 66.06 125 LEU A O 1
ATOM 966 N N . SER A 1 126 ? 17.371 15.126 -16.344 1.00 77.00 126 SER A N 1
ATOM 967 C CA . SER A 1 126 ? 16.111 14.424 -16.170 1.00 77.00 126 SER A CA 1
ATOM 968 C C . SER A 1 126 ? 16.062 13.531 -14.936 1.00 77.00 126 SER A C 1
ATOM 970 O O . SER A 1 126 ? 15.065 13.574 -14.226 1.00 77.00 126 SER A O 1
ATOM 972 N N . SER A 1 127 ? 17.144 12.832 -14.595 1.00 80.62 127 SER A N 1
ATOM 973 C CA . SER A 1 127 ? 17.177 11.910 -13.451 1.00 80.62 127 SER A CA 1
ATOM 974 C C . SER A 1 127 ? 16.910 12.606 -12.120 1.00 80.62 127 SER A C 1
ATOM 976 O O . SER A 1 127 ? 16.211 12.081 -11.252 1.00 80.62 127 SER A O 1
ATOM 978 N N . THR A 1 128 ? 17.375 13.851 -11.980 1.00 86.69 128 THR A N 1
ATOM 979 C CA . THR A 1 128 ? 17.062 14.678 -10.806 1.00 86.69 128 THR A CA 1
ATOM 980 C C . THR A 1 128 ? 15.575 15.026 -10.765 1.00 86.69 128 THR A C 1
ATOM 982 O O . THR A 1 128 ? 14.955 14.989 -9.703 1.00 86.69 128 THR A O 1
ATOM 985 N N . ILE A 1 129 ? 14.984 15.351 -11.915 1.00 89.06 129 ILE A N 1
ATOM 986 C CA . ILE A 1 129 ? 13.564 15.695 -12.026 1.00 89.06 129 ILE A CA 1
ATOM 987 C C . ILE A 1 129 ? 12.698 14.461 -11.744 1.00 89.06 129 ILE A C 1
ATOM 989 O O . ILE A 1 129 ? 11.760 14.554 -10.953 1.00 89.06 129 ILE A O 1
ATOM 993 N N . SER A 1 130 ? 13.041 13.304 -12.311 1.00 87.06 130 SER A N 1
ATOM 994 C CA . SER A 1 130 ? 12.394 12.013 -12.061 1.00 87.06 130 SER A CA 1
ATOM 995 C C . SER A 1 130 ? 12.403 11.673 -10.573 1.00 87.06 130 SER A C 1
ATOM 997 O O . SER A 1 130 ? 11.358 11.360 -10.000 1.00 87.06 130 SER A O 1
ATOM 999 N N . LEU A 1 131 ? 13.551 11.841 -9.905 1.00 89.06 131 LEU A N 1
ATOM 1000 C CA . LEU A 1 131 ? 13.679 11.620 -8.466 1.00 89.06 131 LEU A CA 1
ATOM 1001 C C . LEU A 1 131 ? 12.793 12.573 -7.650 1.00 89.06 131 LEU A C 1
ATOM 1003 O O . LEU A 1 131 ? 12.150 12.148 -6.687 1.00 89.06 131 LEU A O 1
ATOM 1007 N N . VAL A 1 132 ? 12.721 13.853 -8.032 1.00 92.56 132 VAL A N 1
ATOM 1008 C CA . VAL A 1 132 ? 11.833 14.838 -7.391 1.00 92.56 132 VAL A CA 1
ATOM 1009 C C . VAL A 1 132 ? 10.364 14.462 -7.590 1.00 92.56 132 VAL A C 1
ATOM 1011 O O . VAL A 1 132 ? 9.575 14.564 -6.649 1.00 92.56 132 VAL A O 1
ATOM 1014 N N . VAL A 1 133 ? 9.979 13.987 -8.775 1.00 92.50 133 VAL A N 1
ATOM 1015 C CA . VAL A 1 133 ? 8.613 13.531 -9.070 1.00 92.50 133 VAL A CA 1
ATOM 1016 C C . VAL A 1 133 ? 8.248 12.301 -8.241 1.00 92.50 133 VAL A C 1
ATOM 1018 O O . VAL A 1 133 ? 7.209 12.306 -7.582 1.00 92.50 133 VAL A O 1
ATOM 1021 N N . LEU A 1 134 ? 9.117 11.290 -8.181 1.00 91.44 134 LEU A N 1
ATOM 1022 C CA . LEU A 1 134 ? 8.902 10.095 -7.359 1.00 91.44 134 LEU A CA 1
ATOM 1023 C C . LEU A 1 134 ? 8.813 10.448 -5.868 1.00 91.44 134 LEU A C 1
ATOM 1025 O O . LEU A 1 134 ? 7.867 10.051 -5.186 1.00 91.44 134 LEU A O 1
ATOM 1029 N N . SER A 1 135 ? 9.748 11.265 -5.374 1.00 92.19 135 SER A N 1
ATOM 1030 C CA . SER A 1 135 ? 9.790 11.688 -3.969 1.00 92.19 135 SER A CA 1
ATOM 1031 C C . SER A 1 135 ? 8.566 12.522 -3.587 1.00 92.19 135 SER A C 1
ATOM 1033 O O . SER A 1 135 ? 7.948 12.289 -2.549 1.00 92.19 135 SER A O 1
ATOM 1035 N N . SER A 1 136 ? 8.175 13.482 -4.430 1.00 93.50 136 SER A N 1
ATOM 1036 C CA . SER A 1 136 ? 6.987 14.310 -4.192 1.00 93.50 136 SER A CA 1
ATOM 1037 C C . SER A 1 136 ? 5.696 13.496 -4.269 1.00 93.50 136 SER A C 1
ATOM 1039 O O . SER A 1 136 ? 4.812 13.686 -3.435 1.00 93.50 136 SER A O 1
ATOM 1041 N N . GLY A 1 137 ? 5.612 12.540 -5.196 1.00 92.88 137 GLY A N 1
ATOM 1042 C CA . GLY A 1 137 ? 4.511 11.591 -5.302 1.00 92.88 137 GLY A CA 1
ATOM 1043 C C . GLY A 1 137 ? 4.356 10.717 -4.056 1.00 92.88 137 GLY A C 1
ATOM 1044 O O . GLY A 1 137 ? 3.258 10.607 -3.507 1.00 92.88 137 GLY A O 1
ATOM 1045 N N . PHE A 1 138 ? 5.463 10.167 -3.551 1.00 91.31 138 PHE A N 1
ATOM 1046 C CA . PHE A 1 138 ? 5.482 9.409 -2.300 1.00 91.31 138 PHE A CA 1
ATOM 1047 C C . PHE A 1 138 ? 5.029 10.262 -1.108 1.00 91.31 138 PHE A C 1
ATOM 1049 O O . PHE A 1 138 ? 4.141 9.857 -0.356 1.00 91.31 138 PHE A O 1
ATOM 1056 N N . LEU A 1 139 ? 5.584 11.470 -0.956 1.00 94.38 139 LEU A N 1
ATOM 1057 C CA . LEU A 1 139 ? 5.201 12.390 0.119 1.00 94.38 139 LEU A CA 1
ATOM 1058 C C . LEU A 1 139 ? 3.726 12.789 0.031 1.00 94.38 139 LEU A C 1
ATOM 1060 O O . LEU A 1 139 ? 3.056 12.881 1.060 1.00 94.38 139 LEU A O 1
ATOM 1064 N N . PHE A 1 140 ? 3.202 12.986 -1.179 1.00 95.19 140 PHE A N 1
ATOM 1065 C CA . PHE A 1 140 ? 1.791 13.273 -1.406 1.00 95.19 140 PHE A CA 1
ATOM 1066 C C . PHE A 1 140 ? 0.896 12.115 -0.946 1.00 95.19 140 PHE A C 1
ATOM 1068 O O . PHE A 1 140 ? -0.046 12.338 -0.184 1.00 95.19 140 PHE A O 1
ATOM 1075 N N . LEU A 1 141 ? 1.208 10.876 -1.343 1.00 93.38 141 LEU A N 1
ATOM 1076 C CA . LEU A 1 141 ? 0.469 9.683 -0.914 1.00 93.38 141 LEU A CA 1
ATOM 1077 C C . LEU A 1 141 ? 0.543 9.480 0.605 1.00 93.38 141 LEU A C 1
ATOM 1079 O O . LEU A 1 141 ? -0.482 9.230 1.243 1.00 93.38 141 LEU A O 1
ATOM 1083 N N . ALA A 1 142 ? 1.723 9.655 1.203 1.00 92.38 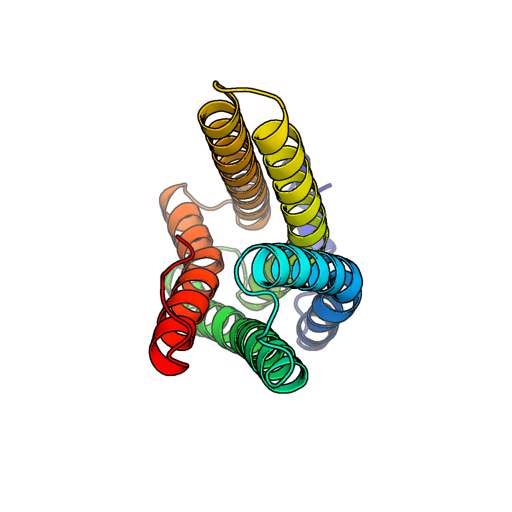142 ALA A N 1
ATOM 1084 C CA . ALA A 1 142 ? 1.916 9.550 2.646 1.00 92.38 142 ALA A CA 1
ATOM 1085 C C . ALA A 1 142 ? 1.129 10.629 3.412 1.00 92.38 142 ALA A C 1
ATOM 1087 O O . ALA A 1 142 ? 0.464 10.325 4.403 1.00 92.38 142 ALA A O 1
ATOM 1088 N N . ALA A 1 143 ? 1.139 11.879 2.937 1.00 94.31 143 ALA A N 1
ATOM 1089 C CA . ALA A 1 143 ? 0.360 12.974 3.516 1.00 94.31 143 ALA A CA 1
ATOM 1090 C C . ALA A 1 143 ? -1.153 12.761 3.352 1.00 94.31 143 ALA A C 1
ATOM 1092 O O . ALA A 1 143 ? -1.944 13.093 4.246 1.00 94.31 143 ALA A O 1
ATOM 1093 N N . TRP A 1 144 ? -1.576 12.174 2.232 1.00 94.50 144 TRP A N 1
ATOM 1094 C CA . TRP A 1 144 ? -2.970 11.814 2.019 1.00 94.50 144 TRP A CA 1
ATOM 1095 C C . TRP A 1 144 ? -3.409 10.715 2.991 1.00 94.50 144 TRP A C 1
ATOM 1097 O O . TRP A 1 144 ? -4.407 10.896 3.695 1.00 94.50 144 TRP A O 1
ATOM 1107 N N . LEU A 1 145 ? -2.633 9.635 3.117 1.00 93.00 145 LEU A N 1
ATOM 1108 C CA . LEU A 1 145 ? -2.907 8.563 4.071 1.00 93.00 145 LEU A CA 1
ATOM 1109 C C . LEU A 1 145 ? -2.900 9.083 5.513 1.00 93.00 145 LEU A C 1
ATOM 1111 O O . LEU A 1 145 ? -3.822 8.788 6.270 1.00 93.00 145 LEU A O 1
ATOM 1115 N N . TRP A 1 146 ? -1.936 9.939 5.874 1.00 93.81 146 TRP A N 1
ATOM 1116 C CA . TRP A 1 146 ? -1.905 10.635 7.165 1.00 93.81 146 TRP A CA 1
ATOM 1117 C C . TRP A 1 146 ? -3.230 11.351 7.439 1.00 93.81 146 TRP A C 1
ATOM 1119 O O . TRP A 1 146 ? -3.809 11.221 8.517 1.00 93.81 146 TRP A O 1
ATOM 1129 N N . THR A 1 147 ? -3.733 12.098 6.456 1.00 92.19 147 THR A N 1
ATOM 1130 C CA . THR A 1 147 ? -4.980 12.862 6.578 1.00 92.19 147 THR A CA 1
ATOM 1131 C C . THR A 1 147 ? -6.183 11.940 6.754 1.00 92.19 147 THR A C 1
ATOM 1133 O O . THR A 1 147 ? -7.036 12.202 7.607 1.00 92.19 147 THR A O 1
ATOM 1136 N N . VAL A 1 148 ? -6.241 10.837 6.003 1.00 91.38 148 VAL A N 1
ATOM 1137 C CA . VAL A 1 148 ? -7.305 9.833 6.127 1.00 91.38 148 VAL A CA 1
ATOM 1138 C C . VAL A 1 148 ? -7.275 9.192 7.512 1.00 91.38 148 VAL A C 1
ATOM 1140 O O . VAL A 1 148 ? -8.302 9.175 8.184 1.00 91.38 148 VAL A O 1
ATOM 1143 N N . LEU A 1 149 ? -6.109 8.746 7.981 1.00 90.69 149 LEU A N 1
ATOM 1144 C CA . LEU A 1 149 ? -5.943 8.104 9.287 1.00 90.69 149 LEU A CA 1
ATOM 1145 C C . LEU A 1 149 ? -6.234 9.059 10.444 1.00 90.69 149 LEU A C 1
ATOM 1147 O O . LEU A 1 149 ? -6.925 8.683 11.392 1.00 90.69 149 LEU A O 1
ATOM 1151 N N . ARG A 1 150 ? -5.767 10.310 10.364 1.00 90.06 150 ARG A N 1
ATOM 1152 C CA . ARG A 1 150 ? -6.074 11.356 11.348 1.00 90.06 150 ARG A CA 1
ATOM 1153 C C . ARG A 1 150 ? -7.571 11.607 11.443 1.00 90.06 150 ARG A C 1
ATOM 1155 O O . ARG A 1 150 ? -8.112 11.644 12.543 1.00 90.06 150 ARG A O 1
ATOM 1162 N N . THR A 1 151 ? -8.234 11.747 10.298 1.00 87.56 151 THR A N 1
ATOM 1163 C CA . THR A 1 151 ? -9.684 11.975 10.245 1.00 87.56 151 THR A CA 1
ATOM 1164 C C . THR A 1 151 ? -10.450 10.764 10.770 1.00 87.56 151 THR A C 1
ATOM 1166 O O . THR A 1 151 ? -11.378 10.928 11.554 1.00 87.56 151 THR A O 1
ATOM 1169 N N . ALA A 1 152 ? -10.028 9.557 10.386 1.00 86.25 152 ALA A N 1
ATOM 1170 C CA . ALA A 1 152 ? -10.689 8.306 10.737 1.00 86.25 152 ALA A CA 1
ATOM 1171 C C . ALA A 1 152 ? -10.512 7.893 12.207 1.00 86.25 152 ALA A C 1
ATOM 1173 O O . ALA A 1 152 ? -11.344 7.187 12.759 1.00 86.25 152 ALA A O 1
ATOM 1174 N N . SER A 1 153 ? -9.409 8.275 12.847 1.00 85.62 153 SER A N 1
ATOM 1175 C CA . SER A 1 153 ? -9.125 7.866 14.229 1.00 85.62 153 SER A CA 1
ATOM 1176 C C . SER A 1 153 ? -9.375 8.968 15.254 1.00 85.62 153 SER A C 1
ATOM 1178 O O . SER A 1 153 ? -9.607 8.662 16.423 1.00 85.62 153 SER A O 1
ATOM 1180 N N . GLY A 1 154 ? -9.285 10.242 14.851 1.00 83.44 154 GLY A N 1
ATOM 1181 C CA . GLY A 1 154 ? -9.218 11.370 15.786 1.00 83.44 154 GLY A CA 1
ATOM 1182 C C . GLY A 1 154 ? -8.021 11.294 16.746 1.00 83.44 154 GLY A C 1
ATOM 1183 O O . GLY A 1 154 ? -8.028 11.953 17.781 1.00 83.44 154 GLY A O 1
ATOM 1184 N N . ALA A 1 155 ? -7.024 10.458 16.439 1.00 88.00 155 ALA A N 1
ATOM 1185 C CA . ALA A 1 155 ? -5.934 10.117 17.340 1.00 88.00 155 ALA A CA 1
ATOM 1186 C C . ALA A 1 155 ? -4.847 11.205 17.399 1.00 88.00 155 ALA A C 1
ATOM 1188 O O . ALA A 1 155 ? -4.767 12.103 16.555 1.00 88.00 155 ALA A O 1
ATOM 1189 N N . HIS A 1 156 ? -3.972 11.107 18.401 1.00 90.69 156 HIS A N 1
ATOM 1190 C CA . HIS A 1 156 ? -2.808 11.984 18.510 1.00 90.69 156 HIS A CA 1
ATOM 1191 C C . HIS A 1 156 ? -1.770 11.677 17.416 1.00 90.69 156 HIS A C 1
ATOM 1193 O O . HIS A 1 156 ? -1.720 10.575 16.872 1.00 90.69 156 HIS A O 1
ATOM 1199 N N . ALA A 1 157 ? -0.895 12.643 17.116 1.00 91.88 157 ALA A N 1
ATOM 1200 C CA . ALA A 1 157 ? 0.079 12.536 16.023 1.00 91.88 157 ALA A CA 1
ATOM 1201 C C . ALA A 1 157 ? 0.971 11.281 16.106 1.00 91.88 157 ALA A C 1
ATOM 1203 O O . ALA A 1 157 ? 1.213 10.639 15.090 1.00 91.88 157 ALA A O 1
ATOM 1204 N N . TRP A 1 158 ? 1.411 10.887 17.305 1.00 92.62 158 TRP A N 1
ATOM 1205 C CA . TRP A 1 158 ? 2.247 9.694 17.479 1.00 92.62 158 TRP A CA 1
ATOM 1206 C C . TRP A 1 158 ? 1.495 8.392 17.155 1.00 92.62 158 TRP A C 1
ATOM 1208 O O . TRP A 1 158 ? 2.073 7.489 16.561 1.00 92.62 158 TRP A O 1
ATOM 1218 N N . GLN A 1 159 ? 0.196 8.311 17.469 1.00 92.06 159 GLN A N 1
ATOM 1219 C CA . GLN A 1 159 ? -0.637 7.150 17.135 1.00 92.06 159 GLN A CA 1
ATOM 1220 C C . GLN A 1 159 ? -0.837 7.058 15.626 1.00 92.06 159 GLN A C 1
ATOM 1222 O O . GLN A 1 159 ? -0.713 5.979 15.062 1.00 92.06 159 GLN A O 1
ATOM 1227 N N . ILE A 1 160 ? -1.087 8.190 14.961 1.00 92.81 160 ILE A N 1
ATOM 1228 C CA . ILE A 1 160 ? -1.210 8.247 13.497 1.00 92.81 160 ILE A CA 1
ATOM 1229 C C . ILE A 1 160 ? 0.098 7.816 12.832 1.00 92.81 160 ILE A C 1
ATOM 1231 O O . ILE A 1 160 ? 0.066 7.060 11.866 1.00 92.81 160 ILE A O 1
ATOM 1235 N N . LEU A 1 161 ? 1.241 8.236 13.378 1.00 93.25 161 LEU A N 1
ATOM 1236 C CA . LEU A 1 161 ? 2.548 7.794 12.907 1.00 93.25 161 LEU A CA 1
ATOM 1237 C C . LEU A 1 161 ? 2.721 6.275 13.059 1.00 93.25 161 LEU A C 1
ATOM 1239 O O . LEU A 1 161 ? 3.144 5.622 12.109 1.00 93.25 161 LEU A O 1
ATOM 1243 N N . CYS A 1 162 ? 2.325 5.691 14.195 1.00 92.94 162 CYS A N 1
ATOM 1244 C CA . CYS A 1 162 ? 2.317 4.234 14.362 1.00 92.94 162 CYS A CA 1
ATOM 1245 C C . CYS A 1 162 ? 1.417 3.540 13.332 1.00 92.94 162 CYS A C 1
ATOM 1247 O O . CYS A 1 162 ? 1.825 2.536 12.757 1.00 92.94 162 CYS A O 1
ATOM 1249 N N . LEU A 1 163 ? 0.219 4.075 13.075 1.00 92.75 163 LEU A N 1
ATOM 1250 C CA . LEU A 1 163 ? -0.691 3.525 12.069 1.00 92.75 163 LEU A CA 1
ATOM 1251 C C . LEU A 1 163 ? -0.098 3.602 10.660 1.00 92.75 163 LEU A C 1
ATOM 1253 O O . LEU A 1 163 ? -0.178 2.625 9.926 1.00 92.75 163 LEU A O 1
ATOM 1257 N N . LEU A 1 164 ? 0.541 4.716 10.299 1.00 93.06 164 LEU A N 1
ATOM 1258 C CA . LEU A 1 164 ? 1.213 4.864 9.008 1.00 93.06 164 LEU A CA 1
ATOM 1259 C C . LEU A 1 164 ? 2.310 3.831 8.816 1.00 93.06 164 LEU A C 1
ATOM 1261 O O . LEU A 1 164 ? 2.324 3.139 7.800 1.00 93.06 164 LEU A O 1
ATOM 1265 N N . VAL A 1 165 ? 3.196 3.698 9.804 1.00 92.62 165 VAL A N 1
ATOM 1266 C CA . VAL A 1 165 ? 4.267 2.696 9.777 1.00 92.62 165 VAL A CA 1
ATOM 1267 C C . VAL A 1 165 ? 3.667 1.299 9.650 1.00 92.62 165 VAL A C 1
ATOM 1269 O O . VAL A 1 165 ? 4.095 0.531 8.797 1.00 92.62 165 VAL A O 1
ATOM 1272 N N . LEU A 1 166 ? 2.624 0.994 10.421 1.00 92.12 166 LEU A N 1
ATOM 1273 C CA . LEU A 1 166 ? 1.934 -0.293 10.376 1.00 92.12 166 LEU A CA 1
ATOM 1274 C C . LEU A 1 166 ? 1.300 -0.591 9.010 1.00 92.12 166 LEU A C 1
ATOM 1276 O O . LEU A 1 166 ? 1.216 -1.752 8.630 1.00 92.12 166 LEU A O 1
ATOM 1280 N N . THR A 1 167 ? 0.861 0.431 8.272 1.00 90.00 167 THR A N 1
ATOM 1281 C CA . THR A 1 167 ? 0.273 0.264 6.933 1.00 90.00 167 THR A CA 1
ATOM 1282 C C . THR A 1 167 ? 1.300 0.220 5.803 1.00 90.00 167 THR A C 1
ATOM 1284 O O . THR A 1 167 ? 1.097 -0.510 4.841 1.00 90.00 167 THR A O 1
ATOM 1287 N N . LEU A 1 168 ? 2.393 0.985 5.898 1.00 88.44 168 LEU A N 1
ATOM 1288 C CA . LEU A 1 168 ? 3.356 1.159 4.804 1.00 88.44 168 LEU A CA 1
ATOM 1289 C C . LEU A 1 168 ? 4.558 0.216 4.916 1.00 88.44 168 LEU A C 1
ATOM 1291 O O . LEU A 1 168 ? 5.019 -0.325 3.912 1.00 88.44 168 LEU A O 1
ATOM 1295 N N . ALA A 1 169 ? 5.066 -0.002 6.131 1.00 87.75 169 ALA A N 1
ATOM 1296 C CA . ALA A 1 169 ? 6.270 -0.797 6.347 1.00 87.75 169 ALA A CA 1
ATOM 1297 C C . ALA A 1 169 ? 6.127 -2.269 5.924 1.00 87.75 169 ALA A C 1
ATOM 1299 O O . ALA A 1 169 ? 7.083 -2.786 5.346 1.00 87.75 169 ALA A O 1
ATOM 1300 N N . PRO A 1 170 ? 4.985 -2.962 6.139 1.00 86.06 170 PRO A N 1
ATOM 1301 C CA . PRO A 1 170 ? 4.863 -4.358 5.724 1.00 86.06 170 PRO A CA 1
ATOM 1302 C C . PRO A 1 170 ? 5.061 -4.536 4.221 1.00 86.06 170 PRO A C 1
ATOM 1304 O O . PRO A 1 170 ? 5.784 -5.439 3.818 1.00 86.06 170 PRO A O 1
ATOM 1307 N N . GLN A 1 171 ? 4.504 -3.640 3.399 1.00 79.94 171 GLN A N 1
ATOM 1308 C CA . GLN A 1 171 ? 4.667 -3.685 1.944 1.00 79.94 171 GLN A CA 1
ATOM 1309 C C . GLN A 1 171 ? 6.148 -3.595 1.551 1.00 79.94 171 GLN A C 1
ATOM 1311 O O . GLN A 1 171 ? 6.619 -4.358 0.712 1.00 79.94 171 GLN A O 1
ATOM 1316 N N . TYR A 1 172 ? 6.899 -2.693 2.186 1.00 82.25 172 TYR A N 1
ATOM 1317 C CA . TYR A 1 172 ? 8.329 -2.518 1.934 1.00 82.25 172 TYR A CA 1
ATOM 1318 C C . TYR A 1 172 ? 9.153 -3.735 2.380 1.00 82.25 172 TYR A C 1
ATOM 1320 O O . TYR A 1 172 ? 9.996 -4.234 1.635 1.00 82.25 172 TYR A O 1
ATOM 1328 N N . VAL A 1 173 ? 8.883 -4.260 3.579 1.00 83.88 173 VAL A N 1
ATOM 1329 C CA . VAL A 1 173 ? 9.590 -5.435 4.113 1.00 83.88 173 VAL A CA 1
ATOM 1330 C C . VAL A 1 173 ? 9.299 -6.679 3.279 1.00 83.88 173 VAL A C 1
ATOM 1332 O O . VAL A 1 173 ? 10.213 -7.440 2.993 1.00 83.88 173 VAL A O 1
ATOM 1335 N N . ILE A 1 174 ? 8.052 -6.888 2.851 1.00 80.12 174 ILE A N 1
ATOM 1336 C CA . ILE A 1 174 ? 7.682 -8.030 2.004 1.00 80.12 174 ILE A CA 1
ATOM 1337 C C . ILE A 1 174 ? 8.392 -7.926 0.654 1.00 80.12 174 ILE A C 1
ATOM 1339 O O . ILE A 1 174 ? 8.995 -8.906 0.225 1.00 80.12 174 ILE A O 1
ATOM 1343 N N . ASN A 1 175 ? 8.391 -6.749 0.021 1.00 73.94 175 ASN A N 1
ATOM 1344 C CA . ASN A 1 175 ? 9.098 -6.543 -1.245 1.00 73.94 175 ASN A CA 1
ATOM 1345 C C . ASN A 1 175 ? 10.603 -6.825 -1.119 1.00 73.94 175 ASN A C 1
ATOM 1347 O O . ASN A 1 175 ? 11.146 -7.590 -1.910 1.00 73.94 175 ASN A O 1
ATOM 1351 N N . THR A 1 176 ? 11.269 -6.285 -0.096 1.00 74.88 176 THR A N 1
ATOM 1352 C CA . THR A 1 176 ? 12.723 -6.457 0.101 1.00 74.88 176 THR A CA 1
ATOM 1353 C C . THR A 1 176 ? 13.110 -7.880 0.533 1.00 74.88 176 THR A C 1
ATOM 1355 O O . THR A 1 176 ? 14.075 -8.457 0.022 1.00 74.88 176 THR A O 1
ATOM 1358 N N . ALA A 1 177 ? 12.342 -8.498 1.434 1.00 74.62 177 ALA A N 1
ATOM 1359 C CA . ALA A 1 177 ? 12.590 -9.861 1.901 1.00 74.62 177 ALA A CA 1
ATOM 1360 C C . ALA A 1 177 ? 12.331 -10.907 0.807 1.00 74.62 177 ALA A C 1
ATOM 1362 O O . ALA A 1 177 ? 13.076 -11.878 0.700 1.00 74.62 177 ALA A O 1
ATOM 1363 N N . LEU A 1 178 ? 11.307 -10.722 -0.032 1.00 65.19 178 LEU A N 1
ATOM 1364 C CA . LEU A 1 178 ? 11.076 -11.633 -1.154 1.00 65.19 178 LEU A CA 1
ATOM 1365 C C . LEU A 1 178 ? 12.019 -11.379 -2.325 1.00 65.19 178 LEU A C 1
ATOM 1367 O O . LEU A 1 178 ? 12.446 -12.355 -2.931 1.00 65.19 178 LEU A O 1
ATOM 1371 N N . ALA A 1 179 ? 12.389 -10.132 -2.629 1.00 64.38 179 ALA A N 1
ATOM 1372 C CA . ALA A 1 179 ? 13.396 -9.854 -3.656 1.00 64.38 179 ALA A CA 1
ATOM 1373 C C . ALA A 1 179 ? 14.721 -10.568 -3.336 1.00 64.38 179 ALA A C 1
ATOM 1375 O O . ALA A 1 179 ? 15.268 -11.271 -4.186 1.00 64.38 179 ALA A O 1
ATOM 1376 N N . SER A 1 180 ? 15.161 -10.486 -2.075 1.00 68.62 180 SER A N 1
ATOM 1377 C CA . SER A 1 180 ? 16.351 -11.200 -1.596 1.00 68.62 180 SER A CA 1
ATOM 1378 C C . SER A 1 180 ? 16.180 -12.725 -1.581 1.00 68.62 180 SER A C 1
ATOM 1380 O O . SER A 1 180 ? 17.092 -13.434 -1.995 1.00 68.62 180 SER A O 1
ATOM 1382 N N . PHE A 1 181 ? 15.019 -13.253 -1.175 1.00 64.31 181 PHE A N 1
ATOM 1383 C CA . PHE A 1 181 ? 14.755 -14.701 -1.170 1.00 64.31 181 PHE A CA 1
ATOM 1384 C C . PHE A 1 181 ? 14.643 -15.313 -2.576 1.00 64.31 181 PHE A C 1
ATOM 1386 O O . PHE A 1 181 ? 14.929 -16.490 -2.775 1.00 64.31 181 PHE A O 1
ATOM 1393 N N . LEU A 1 182 ? 14.196 -14.529 -3.557 1.00 61.19 182 LEU A N 1
ATOM 1394 C CA . LEU A 1 182 ? 13.951 -14.984 -4.924 1.00 61.19 182 LEU A CA 1
ATOM 1395 C C . LEU A 1 182 ? 15.160 -14.813 -5.853 1.00 61.19 182 LEU A C 1
ATOM 1397 O O . LEU A 1 182 ? 14.992 -15.051 -7.056 1.00 61.19 182 LEU A O 1
ATOM 1401 N N . GLU A 1 183 ? 16.310 -14.392 -5.306 1.00 60.09 183 GLU A N 1
ATOM 1402 C CA . GLU A 1 183 ? 17.558 -14.063 -6.017 1.00 60.09 183 GLU A CA 1
ATOM 1403 C C . GLU A 1 183 ? 17.331 -13.144 -7.228 1.00 60.09 183 GLU A C 1
ATOM 1405 O O . GLU A 1 183 ? 18.082 -13.154 -8.204 1.00 60.09 183 GLU A O 1
ATOM 1410 N N . VAL A 1 184 ? 16.269 -12.333 -7.186 1.00 54.12 184 VAL A N 1
ATOM 1411 C CA . VAL A 1 184 ? 16.070 -11.273 -8.168 1.00 54.12 184 VAL A CA 1
ATOM 1412 C C . VAL A 1 184 ? 17.058 -10.193 -7.765 1.00 54.12 184 VAL A C 1
ATOM 1414 O O . VAL A 1 184 ? 16.843 -9.499 -6.775 1.00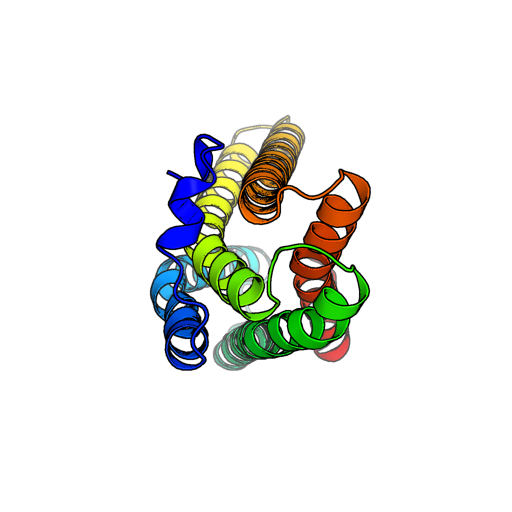 54.12 184 VAL A O 1
ATOM 1417 N N . SER A 1 185 ? 18.191 -10.159 -8.469 1.00 42.09 185 SER A N 1
ATOM 1418 C CA . SER A 1 185 ? 19.276 -9.199 -8.272 1.00 42.09 185 SER A CA 1
ATOM 1419 C C . SER A 1 185 ? 18.722 -7.817 -7.928 1.00 42.09 185 SER A C 1
ATOM 1421 O O . SER A 1 185 ? 17.926 -7.256 -8.681 1.00 42.09 185 SER A O 1
ATOM 1423 N N . THR A 1 186 ? 19.193 -7.264 -6.812 1.00 43.22 186 THR A N 1
ATOM 1424 C CA . THR A 1 186 ? 18.990 -5.888 -6.336 1.00 43.22 186 THR A CA 1
ATOM 1425 C C . THR A 1 186 ? 19.631 -4.842 -7.261 1.00 43.22 186 THR A C 1
ATOM 1427 O O . THR A 1 186 ? 20.026 -3.778 -6.807 1.00 43.22 186 THR A O 1
ATOM 1430 N N . ALA A 1 187 ? 19.787 -5.138 -8.553 1.00 35.97 187 ALA A N 1
ATOM 1431 C CA . ALA A 1 187 ? 20.333 -4.222 -9.551 1.00 35.97 187 ALA A CA 1
ATOM 1432 C C . ALA A 1 187 ? 19.358 -3.090 -9.934 1.00 35.97 187 ALA A C 1
ATOM 1434 O O . ALA A 1 187 ? 19.680 -2.303 -10.813 1.00 35.97 187 ALA A O 1
ATOM 1435 N N . TYR A 1 188 ? 18.192 -3.018 -9.284 1.00 41.47 188 TYR A N 1
ATOM 1436 C CA . TYR A 1 188 ? 17.094 -2.108 -9.613 1.00 41.47 188 TYR A CA 1
ATOM 1437 C C . TYR A 1 188 ? 16.601 -1.300 -8.397 1.00 41.47 188 TYR A C 1
ATOM 1439 O O . TYR A 1 188 ? 15.400 -1.074 -8.250 1.00 41.47 188 TYR A O 1
ATOM 1447 N N . GLU A 1 189 ? 17.521 -0.891 -7.515 1.00 36.06 189 GLU A N 1
ATOM 1448 C CA . GLU A 1 189 ? 17.362 0.321 -6.686 1.00 36.06 189 GLU A CA 1
ATOM 1449 C C . GLU A 1 189 ? 18.345 1.401 -7.144 1.00 36.06 189 GLU A C 1
ATOM 1451 O O . GLU A 1 189 ? 19.534 1.062 -7.355 1.00 36.06 189 GLU A O 1
#

pLDDT: mean 79.3, std 14.92, range [35.97, 95.19]

Sequence (189 aa):
MLGRGNQEGMQAFDTSIVSVARSFVAIIWSLPAIIAYLIFQRLEFLTEMPDADQGSVGFYAKVGAIEALALIVTPLLIFLCVPLLRINLSAGALIVITNWFLVPSNYLSVAIIYLAYLLDQADNLSSTISLVVLSSGFLFLAAWLWTVLRTASGAHAWQILCLLVLTLAPQYVINTALASFLEVSTAYE

Radius of gyration: 18.28 Å; chains: 1; bounding box: 42×35×47 Å